Protein AF-A0A8I2FR76-F1 (afdb_monomer)

Mean predicted aligned error: 6.21 Å

Nearest PDB structures (foldseek):
  8tl0-assembly1_C  TM=8.398E-01  e=6.385E-08  Haliangium ochraceum
  8tl0-assembly1_B  TM=8.378E-01  e=5.474E-07  Haliangium ochraceum
  8tl0-assembly1_A  TM=8.553E-01  e=6.130E-07  Haliangium ochraceum
  8rot-assembly1_B  TM=6.723E-01  e=4.089E-04  Myxococcus xanthus
  5mz6-assembly1_1  TM=6.453E-01  e=9.315E-02  Caenorhabditis elegans

Foldseek 3Di:
DEQQAAAPDPQFHGDQSCLQVVLLLVLVLLQFPVDAFDYQPPNAPVSVLVVQVVCVVVVNFAQEYEYAGAKEADPVVRWIWGWHFDPVCLLPLDNTHTDTGILVNSLVSCLPRQHQEYEDNHAYRPDDPFANFVRSQVSNVVSRHFKYKYFGHGDDSQLSNQLSNQLSNCLLVQDWNVVSLVRSLVSCQVFQWRDQDVPPGTHGDNRSVRIDMDGDPDGDRSDPDHDDPVVSVVSVVVLVLQAFPQDDADPVGDDDCSSVLSSVVSVVVVDVDDDDDDDPPPCSSVSVSVSQSVCCSSVVDVGDADDDCPPPDDPLVVVQSRCVSVDPPDGSVVDDPVVSVVPVVD

Structure (mmCIF, N/CA/C/O backbone):
data_AF-A0A8I2FR76-F1
#
_entry.id   AF-A0A8I2FR76-F1
#
loop_
_atom_site.group_PDB
_atom_site.id
_atom_site.type_symbol
_atom_site.label_atom_id
_atom_site.label_alt_id
_atom_site.label_comp_id
_atom_site.label_asym_id
_atom_site.label_entity_id
_atom_site.label_seq_id
_atom_site.pdbx_PDB_ins_code
_atom_site.Cartn_x
_atom_site.Cartn_y
_atom_site.Cartn_z
_atom_site.occupancy
_atom_site.B_iso_or_equiv
_atom_site.auth_seq_id
_atom_site.auth_comp_id
_atom_site.auth_asym_id
_atom_site.auth_atom_id
_atom_site.pdbx_PDB_model_num
ATOM 1 N N . MET A 1 1 ? -1.181 8.375 1.769 1.00 97.25 1 MET A N 1
ATOM 2 C CA . MET A 1 1 ? 0.014 7.526 1.960 1.00 97.25 1 MET A CA 1
ATOM 3 C C . MET A 1 1 ? -0.413 6.105 2.288 1.00 97.25 1 MET A C 1
ATOM 5 O O . MET A 1 1 ? -1.261 5.928 3.154 1.00 97.25 1 MET A O 1
ATOM 9 N N . LEU A 1 2 ? 0.178 5.116 1.621 1.00 97.81 2 LEU A N 1
ATOM 10 C CA . LEU A 1 2 ? 0.055 3.695 1.937 1.00 97.81 2 LEU A CA 1
ATOM 11 C C . LEU A 1 2 ? 1.300 3.236 2.707 1.00 97.81 2 LEU A C 1
ATOM 13 O O . LEU A 1 2 ? 2.424 3.380 2.226 1.00 97.81 2 LEU A O 1
ATOM 17 N N . VAL A 1 3 ? 1.093 2.671 3.889 1.00 97.69 3 VAL A N 1
ATOM 18 C CA . VAL A 1 3 ? 2.112 2.082 4.756 1.00 97.69 3 VAL A CA 1
ATOM 19 C C . VAL A 1 3 ? 1.873 0.578 4.763 1.00 97.69 3 VAL A C 1
ATOM 21 O O . VAL A 1 3 ? 0.970 0.107 5.442 1.00 97.69 3 VAL A O 1
ATOM 24 N N . SER A 1 4 ? 2.661 -0.165 3.981 1.00 95.88 4 SER A N 1
ATOM 25 C CA . SER A 1 4 ? 2.472 -1.611 3.784 1.00 95.88 4 SER A CA 1
ATOM 26 C C . SER A 1 4 ? 3.708 -2.413 4.236 1.00 95.88 4 SER A C 1
ATOM 28 O O . SER A 1 4 ? 4.481 -2.899 3.406 1.00 95.88 4 SER A O 1
ATOM 30 N N . PRO A 1 5 ? 3.996 -2.487 5.553 1.00 95.81 5 PRO A N 1
ATOM 31 C CA . PRO A 1 5 ? 5.124 -3.251 6.076 1.00 95.81 5 PRO A CA 1
ATOM 32 C C . PRO A 1 5 ? 4.931 -4.749 5.863 1.00 95.81 5 PRO A C 1
ATOM 34 O O . PRO A 1 5 ? 3.852 -5.294 6.094 1.00 95.81 5 PRO A O 1
ATOM 37 N N . ARG A 1 6 ? 5.997 -5.440 5.449 1.00 95.19 6 ARG A N 1
ATOM 38 C CA . ARG A 1 6 ? 5.995 -6.897 5.254 1.00 95.19 6 ARG A CA 1
ATOM 39 C C . ARG A 1 6 ? 7.156 -7.547 6.003 1.00 95.19 6 ARG A C 1
ATOM 41 O O . ARG A 1 6 ? 8.056 -8.112 5.361 1.00 95.19 6 ARG A O 1
ATOM 48 N N . PRO A 1 7 ? 7.173 -7.437 7.348 1.00 94.69 7 PRO A N 1
ATOM 49 C CA . PRO A 1 7 ? 8.052 -8.266 8.145 1.00 94.69 7 PRO A CA 1
ATOM 50 C C . PRO A 1 7 ? 7.673 -9.735 7.950 1.00 94.69 7 PRO A C 1
ATOM 52 O O . PRO A 1 7 ? 6.521 -10.072 7.680 1.00 94.69 7 PRO A O 1
ATOM 55 N N . GLU A 1 8 ? 8.670 -10.596 8.062 1.00 93.19 8 GLU A N 1
ATOM 56 C CA . GLU A 1 8 ? 8.501 -12.037 7.997 1.00 93.19 8 GLU A CA 1
ATOM 57 C C . GLU A 1 8 ? 9.429 -12.673 9.032 1.00 93.19 8 GLU A C 1
ATOM 59 O O . GLU A 1 8 ? 10.629 -12.848 8.797 1.00 93.19 8 GLU A O 1
ATOM 64 N N . ASP A 1 9 ? 8.851 -12.961 10.194 1.00 91.25 9 ASP A N 1
ATOM 65 C CA . ASP A 1 9 ? 9.481 -13.585 11.355 1.00 91.25 9 ASP A CA 1
ATOM 66 C C . ASP A 1 9 ? 8.440 -14.413 12.136 1.00 91.25 9 ASP A C 1
ATOM 68 O O . ASP A 1 9 ? 7.299 -14.563 11.702 1.00 91.25 9 ASP A O 1
ATOM 72 N N . ASP A 1 10 ? 8.810 -14.951 13.299 1.00 85.31 10 ASP A N 1
ATOM 73 C CA . ASP A 1 10 ? 7.918 -15.798 14.107 1.00 85.31 10 ASP A CA 1
ATOM 74 C C . ASP A 1 10 ? 6.643 -15.082 14.592 1.00 85.31 10 ASP A C 1
ATOM 76 O O . ASP A 1 10 ? 5.695 -15.732 15.038 1.00 85.31 10 ASP A O 1
ATOM 80 N N . LYS A 1 11 ? 6.614 -13.745 14.541 1.00 79.81 11 LYS A N 1
ATOM 81 C CA . LYS A 1 11 ? 5.481 -12.921 14.975 1.00 79.81 11 LYS A CA 1
ATOM 82 C C . LYS A 1 11 ? 4.599 -12.507 13.807 1.00 79.81 11 LYS A C 1
ATOM 84 O O . LYS A 1 11 ? 3.421 -12.271 14.035 1.00 79.81 11 LYS A O 1
ATOM 89 N N . ALA A 1 12 ? 5.131 -12.413 12.591 1.00 85.25 12 ALA A N 1
ATOM 90 C CA . ALA A 1 12 ? 4.412 -11.917 11.422 1.00 85.25 12 ALA A CA 1
ATOM 91 C C . ALA A 1 12 ? 4.610 -12.832 10.206 1.00 85.25 12 ALA A C 1
ATOM 93 O O . ALA A 1 12 ? 5.711 -12.963 9.673 1.00 85.25 12 ALA A O 1
ATOM 94 N N . GLY A 1 13 ? 3.515 -13.438 9.738 1.00 86.56 13 GLY A N 1
ATOM 95 C CA . GLY A 1 13 ? 3.503 -14.230 8.508 1.00 86.56 13 GLY A CA 1
ATOM 96 C C . GLY A 1 13 ? 3.478 -13.359 7.251 1.00 86.56 13 GLY A C 1
ATOM 97 O O . GLY A 1 13 ? 3.042 -12.214 7.273 1.00 86.56 13 GLY A O 1
ATOM 98 N N . TYR A 1 14 ? 3.904 -13.894 6.112 1.00 90.38 14 TYR A N 1
ATOM 99 C CA . TYR A 1 14 ? 3.811 -13.146 4.859 1.00 90.38 14 TYR A CA 1
ATOM 100 C C . TYR A 1 14 ? 2.352 -12.982 4.396 1.00 90.38 14 TYR A C 1
ATOM 102 O O . TYR A 1 14 ? 1.601 -13.955 4.337 1.00 90.38 14 TYR A O 1
ATOM 110 N N . ILE A 1 15 ? 1.995 -11.759 4.001 1.00 89.12 15 ILE A N 1
ATOM 111 C CA . ILE A 1 15 ? 0.740 -11.406 3.326 1.00 89.12 15 ILE A CA 1
ATOM 112 C C . ILE A 1 15 ? 1.120 -10.739 2.001 1.00 89.12 15 ILE A C 1
ATOM 114 O O . ILE A 1 15 ? 2.044 -9.923 1.967 1.00 89.12 15 ILE A O 1
ATOM 118 N N . ASP A 1 16 ? 0.435 -11.081 0.907 1.00 92.38 16 ASP A N 1
ATOM 119 C CA . ASP A 1 16 ? 0.647 -10.406 -0.377 1.00 92.38 16 ASP A CA 1
ATOM 120 C C . ASP A 1 16 ? 0.307 -8.917 -0.247 1.00 92.38 16 ASP A C 1
ATOM 122 O O . ASP A 1 16 ? -0.835 -8.539 0.012 1.00 92.38 16 ASP A O 1
ATOM 126 N N . HIS A 1 17 ? 1.322 -8.073 -0.438 1.00 92.31 17 HIS A N 1
ATOM 127 C CA . HIS A 1 17 ? 1.250 -6.629 -0.232 1.00 92.31 17 HIS A CA 1
ATOM 128 C C . HIS A 1 17 ? 0.414 -5.871 -1.244 1.00 92.31 17 HIS A C 1
ATOM 130 O O . HIS A 1 17 ? 0.203 -4.670 -1.091 1.00 92.31 17 HIS A O 1
ATOM 136 N N . ARG A 1 18 ? -0.062 -6.551 -2.283 1.00 93.50 18 ARG A N 1
ATOM 137 C CA . ARG A 1 18 ? -0.866 -5.931 -3.330 1.00 93.50 18 ARG A CA 1
ATOM 138 C C . ARG A 1 18 ? -2.343 -6.233 -3.186 1.00 93.50 18 ARG A C 1
ATOM 140 O O . ARG A 1 18 ? -3.132 -5.515 -3.787 1.00 93.50 18 ARG A O 1
ATOM 147 N N . VAL A 1 19 ? -2.734 -7.250 -2.417 1.00 90.06 19 VAL A N 1
ATOM 148 C CA . VAL A 1 19 ? -4.125 -7.728 -2.419 1.00 90.06 19 VAL A CA 1
ATOM 149 C C . VAL A 1 19 ? -5.095 -6.613 -2.042 1.00 90.06 19 VAL A C 1
ATOM 151 O O . VAL A 1 19 ? -5.984 -6.307 -2.832 1.00 90.06 19 VAL A O 1
ATOM 154 N N . SER A 1 20 ? -4.876 -5.945 -0.913 1.00 85.69 20 SER A N 1
ATOM 155 C CA . SER A 1 20 ? -5.734 -4.839 -0.474 1.00 85.69 20 SER A CA 1
ATOM 156 C C . SER A 1 20 ? -5.305 -3.481 -1.027 1.00 85.69 20 SER A C 1
ATOM 158 O O . SER A 1 20 ? -6.126 -2.583 -1.205 1.00 85.69 20 SER A O 1
ATOM 160 N N . ALA A 1 21 ? -4.036 -3.336 -1.412 1.00 93.62 21 ALA A N 1
ATOM 161 C CA . ALA A 1 21 ? -3.552 -2.114 -2.038 1.00 93.62 21 ALA A CA 1
ATOM 162 C C . ALA A 1 21 ? -4.082 -1.923 -3.474 1.00 93.62 21 ALA A C 1
ATOM 164 O O . ALA A 1 21 ? -4.316 -0.791 -3.889 1.00 93.62 21 ALA A O 1
ATOM 165 N N . LEU A 1 22 ? -4.309 -2.994 -4.244 1.00 94.25 22 LEU A N 1
ATOM 166 C CA . LEU A 1 22 ? -4.796 -2.920 -5.629 1.00 94.25 22 LEU A CA 1
ATOM 167 C C . LEU A 1 22 ? -6.177 -2.254 -5.757 1.00 94.25 22 LEU A C 1
ATOM 169 O O . LEU A 1 22 ? -6.311 -1.382 -6.620 1.00 94.25 22 LEU A O 1
ATOM 173 N N . PRO A 1 23 ? -7.197 -2.598 -4.944 1.00 95.06 23 PRO A N 1
ATOM 174 C CA . PRO A 1 23 ? -8.467 -1.879 -4.960 1.00 95.06 23 PRO A CA 1
ATOM 175 C C . PRO A 1 23 ? -8.324 -0.387 -4.646 1.00 95.06 23 PRO A C 1
ATOM 177 O O . PRO A 1 23 ? -8.907 0.435 -5.350 1.00 95.06 23 PRO A O 1
ATOM 180 N N . LEU A 1 24 ? -7.496 -0.032 -3.656 1.00 95.75 24 LEU A N 1
ATOM 181 C CA . LEU A 1 24 ? -7.185 1.363 -3.332 1.00 95.75 24 LEU A CA 1
ATOM 182 C C . LEU A 1 24 ? -6.546 2.082 -4.523 1.00 95.75 24 LEU A C 1
ATOM 184 O O . LEU A 1 24 ? -7.007 3.150 -4.913 1.00 95.75 24 LEU A O 1
ATOM 188 N N . VAL A 1 25 ? -5.511 1.491 -5.124 1.00 95.56 25 VAL A N 1
ATOM 189 C CA . VAL A 1 25 ? -4.809 2.058 -6.287 1.00 95.56 25 VAL A CA 1
ATOM 190 C C . VAL A 1 25 ? -5.779 2.262 -7.448 1.00 95.56 25 VAL A C 1
ATOM 192 O O . VAL A 1 25 ? -5.803 3.330 -8.044 1.00 95.56 25 VAL A O 1
ATOM 195 N N . THR A 1 26 ? -6.629 1.270 -7.715 1.00 94.12 26 THR A N 1
ATOM 196 C CA . THR A 1 26 ? -7.634 1.328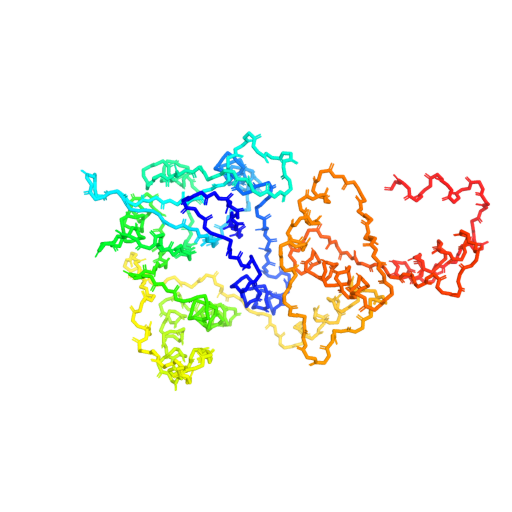 -8.787 1.00 94.12 26 THR A CA 1
ATOM 197 C C . THR A 1 26 ? -8.644 2.455 -8.560 1.00 94.12 26 THR A C 1
ATOM 199 O O . THR A 1 26 ? -9.010 3.157 -9.499 1.00 94.12 26 THR A O 1
ATOM 202 N N . ALA A 1 27 ? -9.080 2.670 -7.316 1.00 94.31 27 ALA A N 1
ATOM 203 C CA . ALA A 1 27 ? -9.966 3.780 -6.986 1.00 94.31 27 ALA A CA 1
ATOM 204 C C . ALA A 1 27 ? -9.272 5.140 -7.170 1.00 94.31 27 ALA A C 1
ATOM 206 O O . ALA A 1 27 ? -9.851 6.049 -7.760 1.00 94.31 27 ALA A O 1
ATOM 207 N N . LEU A 1 28 ? -8.016 5.278 -6.731 1.00 93.38 28 LEU A N 1
ATOM 208 C CA . LEU A 1 28 ? -7.251 6.517 -6.909 1.00 93.38 28 LEU A CA 1
ATOM 209 C C . LEU A 1 28 ? -6.950 6.826 -8.380 1.00 93.38 28 LEU A C 1
ATOM 211 O O . LEU A 1 28 ? -6.952 7.990 -8.761 1.00 93.38 28 LEU A O 1
ATOM 215 N N . GLU A 1 29 ? -6.748 5.814 -9.225 1.00 91.62 29 GLU A N 1
ATOM 216 C CA . GLU A 1 29 ? -6.546 6.013 -10.666 1.00 91.62 29 GLU A CA 1
ATOM 217 C C . GLU A 1 29 ? -7.732 6.714 -11.333 1.00 91.62 29 GLU A C 1
ATOM 219 O O . GLU A 1 29 ? -7.517 7.469 -12.281 1.00 91.62 29 GLU A O 1
ATOM 224 N N . SER A 1 30 ? -8.954 6.520 -10.818 1.00 90.38 30 SER A N 1
ATOM 225 C CA . SER A 1 30 ? -10.151 7.209 -11.317 1.00 90.38 30 SER A CA 1
ATOM 226 C C . SER A 1 30 ? -10.183 8.702 -10.978 1.00 90.38 30 SER A C 1
ATOM 228 O O . SER A 1 30 ? -10.870 9.460 -11.649 1.00 90.38 30 SER A O 1
ATOM 230 N N . LEU A 1 31 ? -9.409 9.139 -9.978 1.00 91.62 31 LEU A N 1
ATOM 231 C CA . LEU A 1 31 ? -9.301 10.543 -9.576 1.00 91.62 31 LEU A CA 1
ATOM 232 C C . LEU A 1 31 ? -8.278 11.326 -10.410 1.00 91.62 31 LEU A C 1
ATOM 234 O O . LEU A 1 31 ? -8.241 12.554 -10.326 1.00 91.62 31 LEU A O 1
ATOM 238 N N . GLY A 1 32 ? -7.448 10.638 -11.201 1.00 88.50 32 GLY A N 1
ATOM 239 C CA . GLY A 1 32 ? -6.437 11.274 -12.039 1.00 88.50 32 GLY A CA 1
ATOM 240 C C . GLY A 1 32 ? -5.493 12.163 -11.225 1.00 88.50 32 GLY A C 1
ATOM 241 O O . GLY A 1 32 ? -4.908 11.732 -10.234 1.00 88.50 32 GLY A O 1
ATOM 242 N N . GLU A 1 33 ? -5.356 13.421 -11.639 1.00 88.06 33 GLU A N 1
ATOM 243 C CA . GLU A 1 33 ? -4.479 14.410 -10.992 1.00 88.06 33 GLU A CA 1
ATOM 244 C C . GLU A 1 33 ? -5.030 14.953 -9.652 1.00 88.06 33 GLU A C 1
ATOM 246 O O . GLU A 1 33 ? -4.326 15.679 -8.951 1.00 88.06 33 GLU A O 1
ATOM 251 N N . LEU A 1 34 ? -6.261 14.597 -9.256 1.00 90.50 34 LEU A N 1
ATOM 252 C CA . LEU A 1 34 ? -6.864 15.038 -7.987 1.00 90.50 34 LEU A CA 1
ATOM 253 C C . LEU A 1 34 ? -6.380 14.243 -6.767 1.00 90.50 34 LEU A C 1
ATOM 255 O O . LEU A 1 34 ? -6.671 14.627 -5.632 1.00 90.50 34 LEU A O 1
ATOM 259 N N . ALA A 1 35 ? -5.657 13.141 -6.972 1.00 92.25 35 ALA A N 1
ATOM 260 C CA . ALA A 1 35 ? -5.118 12.333 -5.889 1.00 92.25 35 ALA A CA 1
ATOM 261 C C . ALA A 1 35 ? -3.674 11.902 -6.154 1.00 92.25 35 ALA A C 1
ATOM 263 O O . ALA A 1 35 ? -3.308 11.498 -7.254 1.00 92.25 35 ALA A O 1
ATOM 264 N N . GLU A 1 36 ? -2.864 11.918 -5.097 1.00 93.38 36 GLU A N 1
ATOM 265 C CA . GLU A 1 36 ? -1.492 11.420 -5.122 1.00 93.38 36 GLU A CA 1
ATOM 266 C C . GLU A 1 36 ? -1.341 10.237 -4.161 1.00 93.38 36 GLU A C 1
ATOM 268 O O . GLU A 1 36 ? -1.759 10.281 -2.996 1.00 93.38 36 GLU A O 1
ATOM 273 N N . LEU A 1 37 ? -0.713 9.166 -4.648 1.00 95.38 37 LEU A N 1
ATOM 274 C CA . LEU A 1 37 ? -0.367 8.000 -3.849 1.00 95.38 37 LEU A CA 1
ATOM 275 C C . LEU A 1 37 ? 1.135 7.966 -3.578 1.00 95.38 37 LEU A C 1
ATOM 277 O O . LEU A 1 37 ? 1.937 7.720 -4.472 1.00 95.38 37 LEU A O 1
ATOM 281 N N . THR A 1 38 ? 1.491 8.075 -2.302 1.00 96.44 38 THR A N 1
ATOM 282 C CA . THR A 1 38 ? 2.824 7.711 -1.813 1.00 96.44 38 THR A CA 1
ATOM 283 C C . THR A 1 38 ? 2.766 6.344 -1.153 1.00 96.44 38 THR A C 1
ATOM 285 O O . THR A 1 38 ? 2.052 6.178 -0.160 1.00 96.44 38 THR A O 1
ATOM 288 N N . VAL A 1 39 ? 3.543 5.384 -1.656 1.00 96.56 39 VAL A N 1
ATOM 289 C CA . VAL A 1 39 ? 3.819 4.118 -0.961 1.00 96.56 39 VAL A CA 1
ATOM 290 C C . VAL A 1 39 ? 5.088 4.279 -0.133 1.00 96.56 39 VAL A C 1
ATOM 292 O O . VAL A 1 39 ? 6.165 4.536 -0.676 1.00 96.56 39 VAL A O 1
ATOM 295 N N . LEU A 1 40 ? 4.973 4.135 1.187 1.00 96.62 40 LEU A N 1
ATOM 296 C CA . LEU A 1 40 ? 6.098 4.302 2.098 1.00 96.62 40 LEU A CA 1
ATOM 297 C C . LEU A 1 40 ? 7.144 3.200 1.873 1.00 96.62 40 LEU A C 1
ATOM 299 O O . LEU A 1 40 ? 6.865 2.015 2.044 1.00 96.62 40 LEU A O 1
ATOM 303 N N . SER A 1 41 ? 8.373 3.598 1.543 1.00 93.06 41 SER A N 1
ATOM 304 C CA . SER A 1 41 ? 9.495 2.679 1.357 1.00 93.06 41 SER A CA 1
ATOM 305 C C . SER A 1 41 ? 10.802 3.294 1.885 1.00 93.06 41 SER A C 1
ATOM 307 O O . SER A 1 41 ? 11.229 4.317 1.352 1.00 93.06 41 SER A O 1
ATOM 309 N N . PRO A 1 42 ? 11.490 2.665 2.859 1.00 94.31 42 PRO A N 1
ATOM 310 C CA . PRO A 1 42 ? 11.091 1.441 3.555 1.00 94.31 42 PRO A CA 1
ATOM 311 C C . PRO A 1 42 ? 9.945 1.702 4.558 1.00 94.31 42 PRO A C 1
ATOM 313 O O . PRO A 1 42 ? 9.890 2.787 5.137 1.00 94.31 42 PRO A O 1
ATOM 316 N N . PRO A 1 43 ? 9.058 0.725 4.819 1.00 96.06 43 PRO A N 1
ATOM 317 C CA . PRO A 1 43 ? 7.913 0.884 5.719 1.00 96.06 43 PRO A CA 1
ATOM 318 C C . PRO A 1 43 ? 8.322 0.722 7.197 1.00 96.06 43 PRO A C 1
ATOM 320 O O . PRO A 1 43 ? 7.901 -0.195 7.903 1.00 96.06 43 PRO A O 1
ATOM 323 N N . THR A 1 44 ? 9.189 1.624 7.657 1.00 97.44 44 THR A N 1
ATOM 324 C CA . THR A 1 44 ? 9.678 1.710 9.046 1.00 97.44 44 THR A CA 1
ATOM 325 C C . THR A 1 44 ? 9.038 2.899 9.759 1.00 97.44 44 THR A C 1
ATOM 327 O O . THR A 1 44 ? 8.685 3.881 9.102 1.00 97.44 44 THR A O 1
ATOM 330 N N . LEU A 1 45 ? 8.951 2.870 11.094 1.00 97.69 45 LEU A N 1
ATOM 331 C CA . LEU A 1 45 ? 8.412 4.000 11.866 1.00 97.69 45 LEU A CA 1
ATOM 332 C C . LEU A 1 45 ? 9.196 5.299 11.610 1.00 97.69 45 LEU A C 1
ATOM 334 O O . LEU A 1 45 ? 8.611 6.353 11.386 1.00 97.69 45 LEU A O 1
ATOM 338 N N . LYS A 1 46 ? 10.530 5.208 11.555 1.00 97.19 46 LYS A N 1
ATOM 339 C CA . LYS A 1 46 ? 11.405 6.357 11.280 1.00 97.19 46 LYS A CA 1
ATOM 340 C C . LYS A 1 46 ? 11.147 6.971 9.900 1.00 97.19 46 LYS A C 1
ATOM 342 O O . LYS A 1 46 ? 11.179 8.189 9.746 1.00 97.19 46 LYS A O 1
ATOM 347 N N . ALA A 1 47 ? 10.923 6.138 8.883 1.00 97.50 47 ALA A N 1
ATOM 348 C CA . ALA A 1 47 ? 10.592 6.619 7.544 1.00 97.50 47 ALA A CA 1
ATOM 349 C C . ALA A 1 47 ? 9.194 7.247 7.503 1.00 97.50 47 ALA A C 1
ATOM 351 O O . ALA A 1 47 ? 9.019 8.270 6.850 1.00 97.50 47 ALA A O 1
ATOM 352 N N . PHE A 1 48 ? 8.235 6.662 8.223 1.00 98.12 48 PHE A N 1
ATOM 353 C CA . PHE A 1 48 ? 6.879 7.187 8.355 1.00 98.12 48 PHE A CA 1
ATOM 354 C C . PHE A 1 48 ? 6.873 8.593 8.971 1.00 98.12 48 PHE A C 1
ATOM 356 O O . PHE A 1 48 ? 6.347 9.519 8.362 1.00 98.12 48 PHE A O 1
ATOM 363 N N . GLU A 1 49 ? 7.539 8.782 10.112 1.00 97.75 49 GLU A N 1
ATOM 364 C CA . GLU A 1 49 ? 7.680 10.093 10.761 1.00 97.75 49 GLU A CA 1
ATOM 365 C C . GLU A 1 49 ? 8.374 11.113 9.847 1.00 97.75 49 GLU A C 1
ATOM 367 O O . GLU A 1 49 ? 7.884 12.226 9.650 1.00 97.75 49 GLU A O 1
ATOM 372 N N . LYS A 1 50 ? 9.494 10.724 9.222 1.00 97.75 50 LYS A N 1
ATOM 373 C CA . LYS A 1 50 ? 10.219 11.593 8.284 1.00 97.75 50 LYS A CA 1
ATOM 374 C C . LYS A 1 50 ? 9.338 12.031 7.113 1.00 97.75 50 LYS A C 1
ATOM 376 O O . LYS A 1 50 ? 9.422 13.179 6.682 1.00 97.75 50 LYS A O 1
ATOM 381 N N . GLU A 1 51 ? 8.532 11.122 6.582 1.00 97.75 51 GLU A N 1
ATOM 382 C CA . GLU A 1 51 ? 7.661 11.393 5.445 1.00 97.75 51 GLU A CA 1
ATOM 383 C C . GLU A 1 51 ? 6.504 12.325 5.814 1.00 97.75 51 GLU A C 1
ATOM 385 O O . GLU A 1 51 ? 6.218 13.259 5.065 1.00 97.75 51 GLU A O 1
ATOM 390 N N . LEU A 1 52 ? 5.886 12.137 6.983 1.00 97.62 52 LEU A N 1
ATOM 391 C CA . LEU A 1 52 ? 4.857 13.050 7.481 1.00 97.62 52 LEU A CA 1
ATOM 392 C C . LEU A 1 52 ? 5.414 14.463 7.713 1.00 97.62 52 LEU A C 1
ATOM 394 O O . LEU A 1 52 ? 4.809 15.438 7.264 1.00 97.62 52 LEU A O 1
ATOM 398 N N . ASN A 1 53 ? 6.597 14.575 8.328 1.00 97.44 53 ASN A N 1
ATOM 399 C CA . ASN A 1 53 ? 7.287 15.856 8.509 1.00 97.44 53 ASN A CA 1
ATOM 400 C C . ASN A 1 53 ? 7.586 16.529 7.163 1.00 97.44 53 ASN A C 1
ATOM 402 O O . ASN A 1 53 ? 7.214 17.682 6.957 1.00 97.44 53 ASN A O 1
ATOM 406 N N . ARG A 1 54 ? 8.157 15.788 6.201 1.00 97.31 54 ARG A N 1
ATOM 407 C CA . ARG A 1 54 ? 8.425 16.290 4.842 1.00 97.31 54 ARG A CA 1
ATOM 408 C C . ARG A 1 54 ? 7.156 16.818 4.170 1.00 97.31 54 ARG A C 1
ATOM 410 O O . ARG A 1 54 ? 7.196 17.860 3.520 1.00 97.31 54 ARG A O 1
ATOM 417 N N . ALA A 1 55 ? 6.057 16.072 4.255 1.00 96.88 55 ALA A N 1
ATOM 418 C CA . ALA A 1 55 ? 4.783 16.434 3.641 1.00 96.88 55 ALA A CA 1
ATOM 419 C C . ALA A 1 55 ? 4.201 17.715 4.261 1.00 96.88 55 ALA A C 1
ATOM 421 O O . ALA A 1 55 ? 3.756 18.605 3.537 1.00 96.88 55 ALA A O 1
ATOM 422 N N . GLN A 1 56 ? 4.277 17.846 5.587 1.00 95.31 56 GLN A N 1
ATOM 423 C CA . GLN A 1 56 ? 3.847 19.044 6.302 1.00 95.31 56 GLN A CA 1
ATOM 424 C C . GLN A 1 56 ? 4.716 20.267 5.980 1.00 95.31 56 GLN A C 1
ATOM 426 O O . GLN A 1 56 ? 4.174 21.329 5.685 1.00 95.31 56 GLN A O 1
ATOM 431 N N . GLU A 1 57 ? 6.042 20.122 5.973 1.00 96.31 57 GLU A N 1
ATOM 432 C CA . GLU A 1 57 ? 6.983 21.195 5.612 1.00 96.31 57 GLU A CA 1
ATOM 433 C C . GLU A 1 57 ? 6.772 21.698 4.178 1.00 96.31 57 GLU A C 1
ATOM 435 O O . GLU A 1 57 ? 6.908 22.890 3.910 1.00 96.31 57 GLU A O 1
ATOM 440 N N . LYS A 1 58 ? 6.397 20.804 3.255 1.00 96.56 58 LYS A N 1
ATOM 441 C CA . LYS A 1 58 ? 6.062 21.156 1.866 1.00 96.56 58 LYS A CA 1
ATOM 442 C C . LYS A 1 58 ? 4.664 21.757 1.690 1.00 96.56 58 LYS A C 1
ATOM 444 O O . LYS A 1 58 ? 4.331 22.156 0.578 1.00 96.56 58 LYS A O 1
ATOM 449 N N . GLY A 1 59 ? 3.844 21.813 2.740 1.00 95.81 59 GLY A N 1
ATOM 450 C CA . GLY A 1 59 ? 2.458 22.280 2.650 1.00 95.81 59 GLY A CA 1
ATOM 451 C C . GLY A 1 59 ? 1.519 21.309 1.925 1.00 95.81 59 GLY A C 1
ATOM 452 O O . GLY A 1 59 ? 0.450 21.714 1.481 1.00 95.81 59 GLY A O 1
ATOM 453 N N . THR A 1 60 ? 1.897 20.033 1.814 1.00 95.31 60 THR A N 1
ATOM 454 C CA . THR A 1 60 ? 1.114 18.970 1.163 1.00 95.31 60 THR A CA 1
ATOM 455 C C . THR A 1 60 ? 0.838 17.830 2.155 1.00 95.31 60 THR A C 1
ATOM 457 O O . THR A 1 60 ? 1.348 16.722 1.963 1.00 95.31 60 THR A O 1
ATOM 460 N N . PRO A 1 61 ? 0.114 18.079 3.265 1.00 95.62 61 PRO A N 1
ATOM 461 C CA . PRO A 1 61 ? -0.152 17.060 4.276 1.00 95.62 61 PRO A CA 1
ATOM 462 C C . PRO A 1 61 ? -1.013 15.920 3.716 1.00 95.62 61 PRO A C 1
ATOM 464 O O . PRO A 1 61 ? -1.789 16.092 2.776 1.00 95.62 61 PRO A O 1
ATOM 467 N N . TYR A 1 62 ? -0.898 14.738 4.319 1.00 96.69 62 TYR A N 1
ATOM 468 C CA . TYR A 1 62 ? -1.687 13.586 3.897 1.00 96.69 62 TYR A CA 1
ATOM 469 C C . TYR A 1 62 ? -3.121 13.644 4.426 1.00 96.69 62 TYR A C 1
ATOM 471 O O . TYR A 1 62 ? -3.348 13.718 5.630 1.00 96.69 62 TYR A O 1
ATOM 479 N N . HIS A 1 63 ? -4.083 13.486 3.516 1.00 95.75 63 HIS A N 1
ATOM 480 C CA . HIS A 1 63 ? -5.506 13.351 3.849 1.00 95.75 63 HIS A CA 1
ATOM 481 C C . HIS A 1 63 ? -5.874 11.944 4.344 1.00 95.75 63 HIS A C 1
ATOM 483 O O . HIS A 1 63 ? -6.804 11.771 5.129 1.00 95.75 63 HIS A O 1
ATOM 489 N N . VAL A 1 64 ? -5.138 10.934 3.870 1.00 97.38 64 VAL A N 1
ATOM 490 C CA . VAL A 1 64 ? -5.354 9.529 4.216 1.00 97.38 64 VAL A CA 1
ATOM 491 C C . VAL A 1 64 ? -4.022 8.862 4.517 1.00 97.38 64 VAL A C 1
ATOM 493 O O . VAL A 1 64 ? -3.094 8.914 3.698 1.00 97.38 64 VAL A O 1
ATOM 496 N N . VAL A 1 65 ? -3.943 8.184 5.658 1.00 97.94 65 VAL A N 1
ATOM 497 C CA . VAL A 1 65 ? -2.914 7.175 5.923 1.00 97.94 65 VAL A CA 1
ATOM 498 C C . VAL A 1 65 ? -3.582 5.812 5.978 1.00 97.94 65 VAL A C 1
ATOM 500 O O . VAL A 1 65 ? -4.400 5.555 6.851 1.00 97.94 65 VAL A O 1
ATOM 503 N N . HIS A 1 66 ? -3.229 4.943 5.036 1.00 97.81 66 HIS A N 1
ATOM 504 C CA . HIS A 1 66 ? -3.666 3.555 5.012 1.00 97.81 66 HIS A CA 1
ATOM 505 C C . HIS A 1 66 ? -2.526 2.682 5.525 1.00 97.81 66 HIS A C 1
ATOM 507 O O . HIS A 1 66 ? -1.492 2.584 4.868 1.00 97.81 66 HIS A O 1
ATOM 513 N N . PHE A 1 67 ? -2.702 2.066 6.687 1.00 96.69 67 PHE A N 1
ATOM 514 C CA . PHE A 1 67 ? -1.805 1.045 7.206 1.00 96.69 67 PHE A CA 1
ATOM 515 C C . PHE A 1 67 ? -2.342 -0.336 6.837 1.00 96.69 67 PHE A C 1
ATOM 517 O O . PHE A 1 67 ? -3.436 -0.689 7.255 1.00 96.69 67 PHE A O 1
ATOM 524 N N . ASP A 1 68 ? -1.564 -1.095 6.077 1.00 94.50 68 ASP A N 1
ATOM 525 C CA . ASP A 1 68 ? -1.878 -2.450 5.625 1.00 94.50 68 ASP A CA 1
ATOM 526 C C . ASP A 1 68 ? -0.777 -3.384 6.135 1.00 94.50 68 ASP A C 1
ATOM 528 O O . ASP A 1 68 ? 0.357 -3.336 5.656 1.00 94.50 68 ASP A O 1
ATOM 532 N N . GLY A 1 69 ? -1.063 -4.213 7.136 1.00 92.19 69 GLY A N 1
ATOM 533 C CA . GLY A 1 69 ? -0.048 -5.072 7.741 1.00 92.19 69 GLY A CA 1
ATOM 534 C C . GLY A 1 69 ? -0.540 -5.911 8.915 1.00 92.19 69 GLY A C 1
ATOM 535 O O . GLY A 1 69 ? -1.691 -6.335 8.976 1.00 92.19 69 GLY A O 1
ATOM 536 N N . HIS A 1 70 ? 0.362 -6.178 9.861 1.00 90.12 70 HIS A N 1
ATOM 537 C CA . HIS A 1 70 ? 0.060 -6.991 11.044 1.00 90.12 70 HIS A CA 1
ATOM 538 C C . HIS A 1 70 ? -0.184 -6.137 12.279 1.00 90.12 70 HIS A C 1
ATOM 540 O O . HIS A 1 70 ? 0.481 -5.118 12.488 1.00 90.12 70 HIS A O 1
ATOM 546 N N . GLY A 1 71 ? -1.107 -6.604 13.114 1.00 86.88 71 GLY A N 1
ATOM 547 C CA . GLY A 1 71 ? -1.377 -6.089 14.447 1.00 86.88 71 GLY A CA 1
ATOM 548 C C . GLY A 1 71 ? -1.008 -7.102 15.533 1.00 86.88 71 GLY A C 1
ATOM 549 O O . GLY A 1 71 ? -1.080 -8.322 15.352 1.00 86.88 71 GLY A O 1
ATOM 550 N N . VAL A 1 72 ? -0.635 -6.585 16.697 1.00 83.44 72 VAL A N 1
ATOM 551 C CA . VAL A 1 72 ? -0.385 -7.359 17.918 1.00 83.44 72 VAL A CA 1
ATOM 552 C C . VAL A 1 72 ? -1.152 -6.746 19.079 1.00 83.44 72 VAL A C 1
ATOM 554 O O . VAL A 1 72 ? -1.331 -5.531 19.133 1.00 83.44 72 VAL A O 1
ATOM 557 N N . PHE A 1 73 ? -1.578 -7.576 20.028 1.00 77.62 73 PHE A N 1
ATOM 558 C CA . PHE A 1 73 ? -2.220 -7.117 21.256 1.00 77.62 73 PHE A CA 1
ATOM 559 C C . PHE A 1 73 ? -1.478 -7.633 22.481 1.00 77.62 73 PHE A C 1
ATOM 561 O O . PHE A 1 73 ? -1.216 -8.833 22.604 1.00 77.62 73 PHE A O 1
ATOM 568 N N . ARG A 1 74 ? -1.173 -6.730 23.409 1.00 73.88 74 ARG A N 1
ATOM 569 C CA . ARG A 1 74 ? -0.641 -7.064 24.727 1.00 73.88 74 ARG A CA 1
ATOM 570 C C . ARG A 1 74 ? -1.751 -7.026 25.765 1.00 73.88 74 ARG A C 1
ATOM 572 O O . ARG A 1 74 ? -2.062 -5.961 26.290 1.00 73.88 74 ARG A O 1
ATOM 579 N N . LYS A 1 75 ? -2.300 -8.205 26.085 1.00 69.00 75 LYS A N 1
ATOM 580 C CA . LYS A 1 75 ? -3.353 -8.373 27.105 1.00 69.00 75 LYS A CA 1
ATOM 581 C C . LYS A 1 75 ? -2.946 -7.824 28.474 1.00 69.00 75 LYS A C 1
ATOM 583 O O . LYS A 1 75 ? -3.768 -7.267 29.182 1.00 69.00 75 LYS A O 1
ATOM 588 N N . ASP A 1 76 ? -1.672 -7.953 28.836 1.00 71.06 76 ASP A N 1
ATOM 589 C CA . ASP A 1 76 ? -1.151 -7.523 30.135 1.00 71.06 76 ASP A CA 1
ATOM 590 C C . ASP A 1 76 ? -1.123 -5.998 30.319 1.00 71.06 76 ASP A C 1
ATOM 592 O O . ASP A 1 76 ? -1.131 -5.522 31.451 1.00 71.06 76 ASP A O 1
ATOM 596 N N . LEU A 1 77 ? -1.112 -5.236 29.221 1.00 67.62 77 LEU A N 1
ATOM 597 C CA . LEU A 1 77 ? -1.139 -3.771 29.240 1.00 67.62 77 LEU A CA 1
ATOM 598 C C . LEU A 1 77 ? -2.401 -3.171 28.603 1.00 67.62 77 LEU A C 1
ATOM 600 O O . LEU A 1 77 ? -2.558 -1.955 28.629 1.00 67.62 77 LEU A O 1
ATOM 604 N N . GLY A 1 78 ? -3.266 -3.986 27.992 1.00 68.06 78 GLY A N 1
ATOM 605 C CA . GLY A 1 78 ? -4.390 -3.506 27.182 1.00 68.06 78 GLY A CA 1
ATOM 606 C C . GLY A 1 78 ? -3.956 -2.700 25.950 1.00 68.06 78 GLY A C 1
ATOM 607 O O . GLY A 1 78 ? -4.690 -1.827 25.495 1.00 68.06 78 GLY A O 1
ATOM 608 N N . LEU A 1 79 ? -2.744 -2.940 25.431 1.00 71.38 79 LEU A N 1
ATOM 609 C CA . LEU A 1 79 ? -2.145 -2.128 24.367 1.00 71.38 79 LEU A CA 1
ATOM 610 C C . LEU A 1 79 ? -2.094 -2.875 23.036 1.00 71.38 79 LEU A C 1
ATOM 612 O O . LEU A 1 79 ? -1.412 -3.896 22.895 1.00 71.38 79 LEU A O 1
ATOM 616 N N . GLY A 1 80 ? -2.748 -2.306 22.030 1.00 82.69 80 GLY A N 1
ATOM 617 C CA . GLY A 1 80 ? -2.563 -2.659 20.631 1.00 82.69 80 GLY A CA 1
ATOM 618 C C . GLY A 1 80 ? -1.294 -2.050 20.046 1.00 82.69 80 GLY A C 1
ATOM 619 O O . GLY A 1 80 ? -0.856 -0.954 20.417 1.00 82.69 80 GLY A O 1
ATOM 620 N N . GLY A 1 81 ? -0.698 -2.779 19.112 1.00 88.75 81 GLY A N 1
ATOM 621 C CA . GLY A 1 81 ? 0.458 -2.341 18.350 1.00 88.75 81 GLY A CA 1
ATOM 622 C C . GLY A 1 81 ? 0.399 -2.797 16.900 1.00 88.75 81 GLY A C 1
ATOM 623 O O . GLY A 1 81 ? -0.288 -3.757 16.555 1.00 88.75 81 GLY A O 1
ATOM 624 N N . LEU A 1 82 ? 1.140 -2.089 16.058 1.00 92.69 82 LEU A N 1
ATOM 625 C CA . LEU A 1 82 ? 1.276 -2.337 14.630 1.00 92.69 82 LEU A CA 1
ATOM 626 C C . LEU A 1 82 ? 2.699 -2.800 14.321 1.00 92.69 82 LEU A C 1
ATOM 628 O O . LEU A 1 82 ? 3.667 -2.277 14.876 1.00 92.69 82 LEU A O 1
ATOM 632 N N . CYS A 1 83 ? 2.844 -3.769 13.426 1.00 94.44 83 CYS A N 1
ATOM 633 C CA . CYS A 1 83 ? 4.149 -4.277 13.020 1.00 94.44 83 CYS A CA 1
ATOM 634 C C . CYS A 1 83 ? 4.700 -3.474 11.838 1.00 94.44 83 CYS A C 1
ATOM 636 O O . CYS A 1 83 ? 4.240 -3.627 10.710 1.00 94.44 83 CYS A O 1
ATOM 638 N N . PHE A 1 84 ? 5.730 -2.673 12.087 1.00 96.69 84 PHE A N 1
ATOM 639 C CA . PHE A 1 84 ? 6.578 -2.073 11.059 1.00 96.69 84 PHE A CA 1
ATOM 640 C C . PHE A 1 84 ? 7.762 -2.994 10.736 1.00 96.69 84 PHE A C 1
ATOM 642 O O . PHE A 1 84 ? 7.988 -4.001 11.408 1.00 96.69 84 PHE A O 1
ATOM 649 N N . GLU A 1 85 ? 8.542 -2.656 9.711 1.00 96.81 85 GLU A N 1
ATOM 650 C CA . GLU A 1 85 ? 9.830 -3.315 9.476 1.00 96.81 85 GLU A CA 1
ATOM 651 C C . GLU A 1 85 ? 10.934 -2.722 10.365 1.00 96.81 85 GLU A C 1
ATOM 653 O O . GLU A 1 85 ? 10.987 -1.508 10.592 1.00 96.81 85 GLU A O 1
ATOM 658 N N . ASP A 1 86 ? 11.843 -3.574 10.842 1.00 96.69 86 ASP A N 1
ATOM 659 C CA . ASP A 1 86 ? 13.026 -3.148 11.591 1.00 96.69 86 ASP A CA 1
ATOM 660 C C . ASP A 1 86 ? 14.008 -2.386 10.682 1.00 96.69 86 ASP A C 1
ATOM 662 O O . ASP A 1 86 ? 14.405 -2.850 9.609 1.00 96.69 86 ASP A O 1
ATOM 666 N N . THR A 1 87 ? 14.440 -1.207 11.133 1.00 95.94 87 THR A N 1
ATOM 667 C CA . THR A 1 87 ? 15.387 -0.342 10.407 1.00 95.94 87 THR A CA 1
ATOM 668 C C . THR A 1 87 ? 16.743 -0.997 10.120 1.00 95.94 87 THR A C 1
ATOM 670 O O . THR A 1 87 ? 17.397 -0.656 9.130 1.00 95.94 87 THR A O 1
ATOM 673 N N . GLN A 1 88 ? 17.165 -1.961 10.939 1.00 95.88 88 GLN A N 1
ATOM 674 C CA . GLN A 1 88 ? 18.420 -2.694 10.753 1.00 95.88 88 GLN A CA 1
ATOM 675 C C . GLN A 1 88 ? 18.363 -3.668 9.571 1.00 95.88 88 GLN A C 1
ATOM 677 O O . GLN A 1 88 ? 19.399 -4.070 9.052 1.00 95.88 88 GLN A O 1
ATOM 682 N N . ASP A 1 89 ? 17.165 -4.027 9.113 1.00 95.62 89 ASP A N 1
ATOM 683 C CA . ASP A 1 89 ? 16.961 -5.019 8.061 1.00 95.62 89 ASP A CA 1
ATOM 684 C C . ASP A 1 89 ? 16.725 -4.377 6.679 1.00 95.62 89 ASP A C 1
ATOM 686 O O . ASP A 1 89 ? 16.314 -5.054 5.736 1.00 95.62 89 ASP A O 1
ATOM 690 N N . HIS A 1 90 ? 17.008 -3.077 6.525 1.00 88.31 90 HIS A N 1
ATOM 691 C CA . HIS A 1 90 ? 16.738 -2.329 5.291 1.00 88.31 90 HIS A CA 1
ATOM 692 C C . HIS A 1 90 ? 17.492 -2.852 4.055 1.00 88.31 90 HIS A C 1
ATOM 694 O O . HIS A 1 90 ? 16.983 -2.696 2.942 1.00 88.31 90 HIS A O 1
ATOM 700 N N . GLU A 1 91 ? 18.654 -3.491 4.234 1.00 92.31 91 GLU A N 1
ATOM 701 C CA . GLU A 1 91 ? 19.421 -4.131 3.154 1.00 92.31 91 GLU A CA 1
ATOM 702 C C . GLU A 1 91 ? 18.861 -5.509 2.774 1.00 92.31 91 GLU A C 1
ATOM 704 O O . GLU A 1 91 ? 18.971 -5.932 1.623 1.00 92.31 91 GLU A O 1
ATOM 709 N N . LYS A 1 92 ? 18.190 -6.206 3.701 1.00 96.31 92 LYS A N 1
ATOM 710 C CA . LYS A 1 92 ? 17.615 -7.529 3.427 1.00 96.31 92 LYS A CA 1
ATOM 711 C C . LYS A 1 92 ? 16.471 -7.403 2.428 1.00 96.31 92 LYS A C 1
ATOM 713 O O . LYS A 1 92 ? 15.631 -6.510 2.537 1.00 96.31 92 LYS A O 1
ATOM 718 N N . LEU A 1 93 ? 16.384 -8.325 1.475 1.00 95.81 93 LEU A N 1
ATOM 719 C CA . LEU A 1 93 ? 15.273 -8.356 0.516 1.00 95.81 93 LEU A CA 1
ATOM 720 C C . LEU A 1 93 ? 14.092 -9.207 1.006 1.00 95.81 93 LEU A C 1
ATOM 722 O O . LEU A 1 93 ? 12.963 -9.026 0.559 1.00 95.81 93 LEU A O 1
ATOM 726 N N . GLU A 1 94 ? 14.340 -10.112 1.948 1.00 95.56 94 GLU A N 1
ATOM 727 C CA . GLU A 1 94 ? 13.397 -11.109 2.466 1.00 95.56 94 GLU A CA 1
ATOM 728 C C . GLU A 1 94 ? 13.599 -11.257 3.981 1.00 95.56 94 GLU A C 1
ATOM 730 O O . GLU A 1 94 ? 14.645 -10.851 4.494 1.00 95.56 94 GLU A O 1
ATOM 735 N N . LYS A 1 95 ? 12.622 -11.841 4.693 1.00 94.81 95 LYS A N 1
ATOM 736 C CA . LYS A 1 95 ? 12.734 -12.169 6.130 1.00 94.81 95 LYS A CA 1
ATOM 737 C C . LYS A 1 95 ? 13.208 -10.997 7.005 1.00 94.81 95 LYS A C 1
ATOM 739 O O . LYS A 1 95 ? 14.119 -11.133 7.825 1.00 94.81 95 LYS A O 1
ATOM 744 N N . ARG A 1 96 ? 12.631 -9.813 6.772 1.00 95.88 96 ARG A N 1
ATOM 745 C CA . ARG A 1 96 ? 12.866 -8.632 7.614 1.00 95.88 96 ARG A CA 1
ATOM 746 C C . ARG A 1 96 ? 12.145 -8.814 8.945 1.00 95.88 96 ARG A C 1
ATOM 748 O O . ARG A 1 96 ? 11.003 -9.263 8.953 1.00 95.88 96 ARG A O 1
ATOM 755 N N . ARG A 1 97 ? 12.785 -8.440 10.047 1.00 96.31 97 ARG A N 1
ATOM 756 C CA . ARG A 1 97 ? 12.192 -8.499 11.388 1.00 96.31 97 ARG A CA 1
ATOM 757 C C . ARG A 1 97 ? 11.062 -7.487 11.555 1.00 96.31 97 ARG A C 1
ATOM 759 O O . ARG A 1 97 ? 11.099 -6.393 10.985 1.00 96.31 97 ARG A O 1
ATOM 766 N N . SER A 1 98 ? 10.086 -7.859 12.373 1.00 95.00 98 SER A N 1
ATOM 767 C CA . SER A 1 98 ? 9.028 -6.980 12.854 1.00 95.00 98 SER A CA 1
ATOM 768 C C . SER A 1 98 ? 9.545 -6.039 13.944 1.00 95.00 98 SER A C 1
ATOM 770 O O . SER A 1 98 ? 10.247 -6.440 14.874 1.00 95.00 98 SER A O 1
ATOM 772 N N . PHE A 1 99 ? 9.145 -4.775 13.847 1.00 95.25 99 PHE A N 1
ATOM 773 C CA . PHE A 1 99 ? 9.273 -3.773 14.895 1.00 95.25 99 PHE A CA 1
ATOM 774 C C . PHE A 1 99 ? 7.866 -3.375 15.345 1.00 95.25 99 PHE A C 1
ATOM 776 O O . PHE A 1 99 ? 7.093 -2.817 14.566 1.00 95.25 99 PHE A O 1
ATOM 783 N N . ILE A 1 100 ? 7.503 -3.722 16.581 1.00 93.44 100 ILE A N 1
ATOM 784 C CA . ILE A 1 100 ? 6.167 -3.452 17.122 1.00 93.44 100 ILE A CA 1
ATOM 785 C C . ILE A 1 100 ? 6.115 -2.008 17.610 1.00 93.44 100 ILE A C 1
ATOM 787 O O . ILE A 1 100 ? 6.870 -1.638 18.505 1.00 93.44 100 ILE A O 1
ATOM 791 N N . VAL A 1 101 ? 5.176 -1.240 17.068 1.00 93.62 101 VAL A N 1
ATOM 792 C CA . VAL A 1 101 ? 4.888 0.137 17.472 1.00 93.62 101 VAL A CA 1
ATOM 793 C C . VAL A 1 101 ? 3.547 0.159 18.186 1.00 93.62 101 VAL A C 1
ATOM 795 O O . VAL A 1 101 ? 2.522 -0.158 17.585 1.00 93.62 101 VAL A O 1
ATOM 798 N N . TYR A 1 102 ? 3.542 0.528 19.463 1.00 92.19 102 TYR A N 1
ATOM 799 C CA . TYR A 1 102 ? 2.307 0.616 20.246 1.00 92.19 102 TYR A CA 1
ATOM 800 C C . TYR A 1 102 ? 1.562 1.928 19.995 1.00 92.19 102 TYR A C 1
ATOM 802 O O . TYR A 1 102 ? 2.149 2.920 19.554 1.00 92.19 102 TYR A O 1
ATOM 810 N N . ALA A 1 103 ? 0.271 1.934 20.331 1.00 89.44 103 ALA A N 1
ATOM 811 C CA . ALA A 1 103 ? -0.636 3.062 20.136 1.00 89.44 103 ALA A CA 1
ATOM 812 C C . ALA A 1 103 ? -0.052 4.420 20.580 1.00 89.44 103 ALA A C 1
ATOM 814 O O . ALA A 1 103 ? -0.111 5.385 19.825 1.00 89.44 103 ALA A O 1
ATOM 815 N N . ASP A 1 104 ? 0.571 4.503 21.762 1.00 89.75 104 ASP A N 1
ATOM 816 C CA . ASP A 1 104 ? 1.150 5.755 22.274 1.00 89.75 104 ASP A CA 1
ATOM 817 C C . ASP A 1 104 ? 2.352 6.265 21.476 1.00 89.75 104 ASP A C 1
ATOM 819 O O . ASP A 1 104 ? 2.537 7.473 21.332 1.00 89.75 104 ASP A O 1
ATOM 823 N N . GLU A 1 105 ? 3.195 5.363 20.980 1.00 93.38 105 GLU A N 1
ATOM 824 C CA . GLU A 1 105 ? 4.350 5.731 20.161 1.00 93.38 105 GLU A CA 1
ATOM 825 C C . GLU A 1 105 ? 3.891 6.222 18.788 1.00 93.38 105 GLU A C 1
ATOM 827 O O . GLU A 1 105 ? 4.309 7.290 18.339 1.00 93.38 105 GLU A O 1
ATOM 832 N N . LEU A 1 106 ? 2.946 5.507 18.176 1.00 94.19 106 LEU A N 1
ATOM 833 C CA . LEU A 1 106 ? 2.329 5.912 16.918 1.00 94.19 106 LEU A CA 1
ATOM 834 C C . LEU A 1 106 ? 1.626 7.274 17.049 1.00 94.19 106 LEU A C 1
ATOM 836 O O . LEU A 1 106 ? 1.772 8.147 16.194 1.00 94.19 106 LEU A O 1
ATOM 840 N N . ALA A 1 107 ? 0.907 7.486 18.149 1.00 92.50 107 ALA A N 1
ATOM 841 C CA . ALA A 1 107 ? 0.184 8.721 18.412 1.00 92.50 107 ALA A CA 1
ATOM 842 C C . ALA A 1 107 ? 1.113 9.928 18.615 1.00 92.50 107 ALA A C 1
ATOM 844 O O . ALA A 1 107 ? 0.764 11.037 18.209 1.00 92.50 107 ALA A O 1
ATOM 845 N N . LYS A 1 108 ? 2.313 9.735 19.187 1.00 94.19 108 LYS A N 1
ATOM 846 C CA . LYS A 1 108 ? 3.340 10.793 19.263 1.00 94.19 108 LYS A CA 1
ATOM 847 C C . LYS A 1 108 ? 3.782 11.249 17.878 1.00 94.19 108 LYS A C 1
ATOM 849 O O . LYS A 1 108 ? 3.917 12.450 17.673 1.00 94.19 108 LYS A O 1
ATOM 854 N N . VAL A 1 109 ? 3.962 10.306 16.953 1.00 95.31 109 VAL A N 1
ATOM 855 C CA . VAL A 1 109 ? 4.327 10.612 15.566 1.00 95.31 109 VAL A CA 1
ATOM 856 C C . VAL A 1 109 ? 3.192 11.358 14.862 1.00 95.31 109 VAL A C 1
ATOM 858 O O . VAL A 1 109 ? 3.451 12.306 14.141 1.00 95.31 109 VAL A O 1
ATOM 861 N N . ILE A 1 110 ? 1.930 10.989 15.094 1.00 94.62 110 ILE A N 1
ATOM 862 C CA . ILE A 1 110 ? 0.785 11.519 14.329 1.00 94.62 110 ILE A CA 1
ATOM 863 C C . ILE A 1 110 ? 0.265 12.878 14.818 1.00 94.62 110 ILE A C 1
ATOM 865 O O . ILE A 1 110 ? -0.233 13.658 14.003 1.00 94.62 110 ILE A O 1
ATOM 869 N N . ARG A 1 111 ? 0.376 13.179 16.119 1.00 92.19 111 ARG A N 1
ATOM 870 C CA . ARG A 1 111 ? -0.309 14.297 16.809 1.00 92.19 111 ARG A CA 1
ATOM 871 C C . ARG A 1 111 ? -0.250 15.657 16.098 1.00 92.19 111 ARG A C 1
ATOM 873 O O . ARG A 1 111 ? -1.180 16.447 16.219 1.00 92.19 111 ARG A O 1
ATOM 880 N N . ASN A 1 112 ? 0.822 15.948 15.364 1.00 88.81 112 ASN A N 1
ATOM 881 C CA . ASN A 1 112 ? 1.036 17.261 14.747 1.00 88.81 112 ASN A CA 1
ATOM 882 C C . ASN A 1 112 ? 0.644 17.341 13.262 1.00 88.81 112 ASN A C 1
ATOM 884 O O . ASN A 1 112 ? 0.752 18.418 12.679 1.00 88.81 112 ASN A O 1
ATOM 888 N N . HIS A 1 113 ? 0.164 16.245 12.665 1.00 92.38 113 HIS A N 1
ATOM 889 C CA . HIS A 1 113 ? -0.098 16.157 11.224 1.00 92.38 113 HIS A CA 1
ATOM 890 C C . HIS A 1 113 ? -1.577 16.294 10.835 1.00 92.38 113 HIS A C 1
ATOM 892 O O . HIS A 1 113 ? -1.862 16.452 9.651 1.00 92.38 113 HIS A O 1
ATOM 898 N N . ARG A 1 114 ? -2.507 16.256 11.809 1.00 88.44 114 ARG A N 1
ATOM 899 C CA . ARG A 1 114 ? -3.968 16.399 11.607 1.00 88.44 114 ARG A CA 1
ATOM 900 C C . ARG A 1 114 ? -4.506 15.533 10.463 1.00 88.44 114 ARG A C 1
ATOM 902 O O . ARG A 1 114 ? -5.137 16.038 9.540 1.00 88.44 114 ARG A O 1
ATOM 909 N N . ILE A 1 115 ? -4.220 14.234 10.510 1.00 95.25 115 ILE A N 1
ATOM 910 C CA . ILE A 1 115 ? -4.642 13.288 9.472 1.00 95.25 115 ILE A CA 1
ATOM 911 C C . ILE A 1 115 ? -6.177 13.144 9.526 1.00 95.25 115 ILE A C 1
ATOM 913 O O . ILE A 1 115 ? -6.690 12.687 10.547 1.00 95.25 115 ILE A O 1
ATOM 917 N N . PRO A 1 116 ? -6.921 13.482 8.456 1.00 96.12 116 PRO A N 1
ATOM 918 C CA . PRO A 1 116 ? -8.378 13.342 8.427 1.00 96.12 116 PRO A CA 1
ATOM 919 C C . PRO A 1 116 ? -8.855 11.892 8.554 1.00 96.12 116 PRO A C 1
ATOM 921 O O . PRO A 1 116 ? -9.751 11.606 9.343 1.00 96.12 116 PRO A O 1
ATOM 924 N N . LEU A 1 117 ? -8.248 10.975 7.794 1.00 97.56 117 LEU A N 1
ATOM 925 C CA . LEU A 1 117 ? -8.604 9.559 7.799 1.00 97.56 117 LEU A CA 1
ATOM 926 C C . LEU A 1 117 ? -7.377 8.674 8.019 1.00 97.56 117 LEU A C 1
ATOM 928 O O . LEU A 1 117 ? -6.424 8.692 7.236 1.00 97.56 117 LEU A O 1
ATOM 932 N N . PHE A 1 118 ? -7.442 7.832 9.046 1.00 97.38 118 PHE A N 1
ATOM 933 C CA . PHE A 1 118 ? -6.502 6.738 9.251 1.00 97.38 118 PHE A CA 1
ATOM 934 C C . PHE A 1 118 ? -7.213 5.400 9.031 1.00 97.38 118 PHE A C 1
ATOM 936 O O . PHE A 1 118 ? -8.204 5.094 9.685 1.00 97.38 118 PHE A O 1
ATOM 943 N N . PHE A 1 119 ? -6.728 4.595 8.095 1.00 96.88 119 PHE A N 1
ATOM 944 C CA . PHE A 1 119 ? -7.297 3.289 7.776 1.00 96.88 119 PHE A CA 1
ATOM 945 C C . PHE A 1 119 ? -6.368 2.199 8.316 1.00 96.88 119 PHE A C 1
ATOM 947 O O . PHE A 1 119 ? -5.249 2.049 7.831 1.00 96.88 119 PHE A O 1
ATOM 954 N N . LEU A 1 120 ? -6.808 1.477 9.345 1.00 94.06 120 LEU A N 1
ATOM 955 C CA . LEU A 1 120 ? -6.078 0.403 10.017 1.00 94.06 120 LEU A CA 1
ATOM 956 C C . LEU A 1 120 ? -6.519 -0.957 9.473 1.00 94.06 120 LEU A C 1
ATOM 958 O O . LEU A 1 120 ? -7.377 -1.632 10.044 1.00 94.06 120 LEU A O 1
ATOM 962 N N . GLU A 1 121 ? -5.884 -1.389 8.392 1.00 90.19 121 GLU A N 1
ATOM 963 C CA . GLU A 1 121 ? -5.953 -2.762 7.903 1.00 90.19 121 GLU A CA 1
ATOM 964 C C . GLU A 1 121 ? -4.841 -3.599 8.553 1.00 90.19 121 GLU A C 1
ATOM 966 O O . GLU A 1 121 ? -3.858 -3.995 7.929 1.00 90.19 121 GLU A O 1
ATOM 971 N N . ALA A 1 122 ? -4.969 -3.824 9.860 1.00 81.94 122 ALA A N 1
ATOM 972 C CA . ALA A 1 122 ? -4.024 -4.624 10.625 1.00 81.94 122 ALA A CA 1
ATOM 973 C C . ALA A 1 122 ? -4.716 -5.859 11.204 1.00 81.94 122 ALA A C 1
ATOM 975 O O . ALA A 1 122 ? -5.568 -5.746 12.084 1.00 81.94 122 ALA A O 1
ATOM 976 N N . CYS A 1 123 ? -4.348 -7.044 10.717 1.00 68.88 123 CYS A N 1
ATOM 977 C CA . CYS A 1 123 ? -4.922 -8.304 11.194 1.00 68.88 123 CYS A CA 1
ATOM 978 C C . CYS A 1 123 ? -4.166 -8.828 12.420 1.00 68.88 123 CYS A C 1
ATOM 980 O O . CYS A 1 123 ? -2.944 -8.690 12.509 1.00 68.88 123 CYS A O 1
ATOM 982 N N . GLN A 1 124 ? -4.879 -9.462 13.354 1.00 63.75 124 GLN A N 1
ATOM 983 C CA . GLN A 1 124 ? -4.267 -10.059 14.540 1.00 63.75 124 GLN A CA 1
ATOM 984 C C . GLN A 1 124 ? -3.387 -11.260 14.172 1.00 63.75 124 GLN A C 1
ATOM 986 O O . GLN A 1 124 ? -3.744 -12.116 13.361 1.00 63.75 124 GLN A O 1
ATOM 991 N N . THR A 1 125 ? -2.267 -11.390 14.869 1.00 53.56 125 THR A N 1
ATOM 992 C CA . THR A 1 125 ? -1.406 -12.574 14.824 1.00 53.56 125 THR A CA 1
ATOM 993 C C . THR A 1 125 ? -1.975 -13.675 15.734 1.00 53.56 125 THR A C 1
ATOM 995 O O . THR A 1 125 ? -1.570 -13.828 16.877 1.00 53.56 125 THR A O 1
ATOM 998 N N . ALA A 1 126 ? -2.980 -14.410 15.242 1.00 38.88 126 ALA A N 1
ATOM 999 C CA . ALA A 1 126 ? -3.527 -15.707 15.703 1.00 38.88 126 ALA A CA 1
ATOM 1000 C C . ALA A 1 126 ? -3.817 -15.988 17.211 1.00 38.88 126 ALA A C 1
ATOM 1002 O O . ALA A 1 126 ? -4.278 -17.087 17.512 1.00 38.88 126 ALA A O 1
ATOM 1003 N N . LYS A 1 127 ? -3.562 -15.090 18.178 1.00 42.12 127 LYS A N 1
ATOM 1004 C CA . LYS A 1 127 ? -3.567 -15.431 19.625 1.00 42.12 127 LYS A CA 1
ATOM 1005 C C . LYS A 1 127 ? -4.239 -14.430 20.582 1.00 42.12 127 LYS A C 1
ATOM 1007 O O . LYS A 1 127 ? -4.130 -14.612 21.795 1.00 42.12 127 LYS A O 1
ATOM 1012 N N . ALA A 1 128 ? -4.930 -13.395 20.107 1.00 42.78 128 ALA A N 1
ATOM 1013 C CA . ALA A 1 128 ? -5.605 -12.435 20.989 1.00 42.78 128 ALA A CA 1
ATOM 1014 C C . ALA A 1 128 ? -7.132 -12.631 20.980 1.00 42.78 128 ALA A C 1
ATOM 1016 O O . ALA A 1 128 ? -7.725 -12.819 19.930 1.00 42.78 128 ALA A O 1
ATOM 1017 N N . GLU A 1 129 ? -7.757 -12.591 22.162 1.00 49.88 129 GLU A N 1
ATOM 1018 C CA . GLU A 1 129 ? -9.225 -12.627 22.330 1.00 49.88 129 GLU A CA 1
ATOM 1019 C C . GLU A 1 129 ? -9.845 -11.212 22.328 1.00 49.88 129 GLU A C 1
ATOM 1021 O O . GLU A 1 129 ? -11.062 -11.083 22.296 1.00 49.88 129 GLU A O 1
ATOM 1026 N N . GLU A 1 130 ? -9.020 -10.156 22.344 1.00 57.22 130 GLU A N 1
ATOM 1027 C CA . GLU A 1 130 ? -9.428 -8.741 22.381 1.00 57.22 130 GLU A CA 1
ATOM 1028 C C . GLU A 1 130 ? -8.815 -7.965 21.199 1.00 57.22 130 GLU A C 1
ATOM 1030 O O . GLU A 1 130 ? -7.769 -8.355 20.672 1.00 57.22 130 GLU A O 1
ATOM 1035 N N . ASP A 1 131 ? -9.470 -6.879 20.771 1.00 60.72 131 ASP A N 1
ATOM 1036 C CA . ASP A 1 131 ? -9.139 -6.129 19.551 1.00 60.72 131 ASP A CA 1
ATOM 1037 C C . ASP A 1 131 ? -7.980 -5.118 19.741 1.00 60.72 131 ASP A C 1
ATOM 1039 O O . ASP A 1 131 ? -8.168 -4.069 20.369 1.00 60.72 131 ASP A O 1
ATOM 1043 N N . PRO A 1 132 ? -6.786 -5.348 19.149 1.00 59.50 132 PRO A N 1
ATOM 1044 C CA . PRO A 1 132 ? -5.699 -4.375 19.199 1.00 59.50 132 PRO A CA 1
ATOM 1045 C C . PRO A 1 132 ? -6.009 -3.084 18.451 1.00 59.50 132 PRO A C 1
ATOM 1047 O O . PRO A 1 132 ? -5.531 -2.021 18.855 1.00 59.50 132 PRO A O 1
ATOM 1050 N N . THR A 1 133 ? -6.784 -3.149 17.371 1.00 69.81 133 THR A N 1
ATOM 1051 C CA . THR A 1 133 ? -7.022 -1.991 16.513 1.00 69.81 133 THR A CA 1
ATOM 1052 C C . THR A 1 133 ? -7.986 -1.002 17.153 1.00 69.81 133 THR A C 1
ATOM 1054 O O . THR A 1 133 ? -7.777 0.192 16.976 1.00 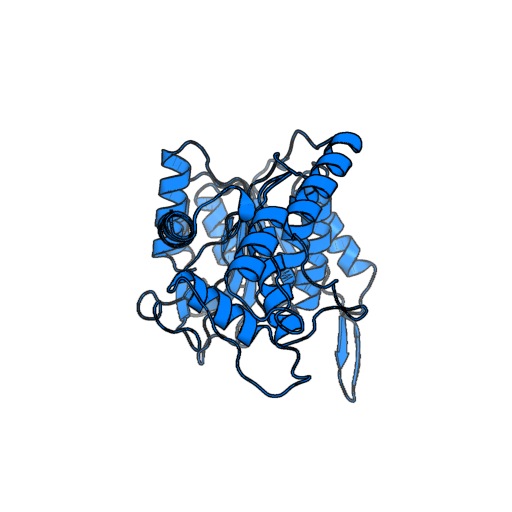69.81 133 THR A O 1
ATOM 1057 N N . ALA A 1 134 ? -8.933 -1.449 17.987 1.00 76.06 134 ALA A N 1
ATOM 1058 C CA . ALA A 1 134 ? -9.756 -0.573 18.824 1.00 76.06 134 ALA A CA 1
ATOM 1059 C C . ALA A 1 134 ? -8.910 0.333 19.729 1.00 76.06 134 ALA A C 1
ATOM 1061 O O . ALA A 1 134 ? -9.118 1.545 19.758 1.00 76.06 134 ALA A O 1
ATOM 1062 N N . SER A 1 135 ? -7.921 -0.230 20.434 1.00 79.06 135 SER A N 1
ATOM 1063 C CA . SER A 1 135 ? -7.061 0.557 21.333 1.00 79.06 135 SER A CA 1
ATOM 1064 C C . SER A 1 135 ? -6.191 1.565 20.570 1.00 79.06 13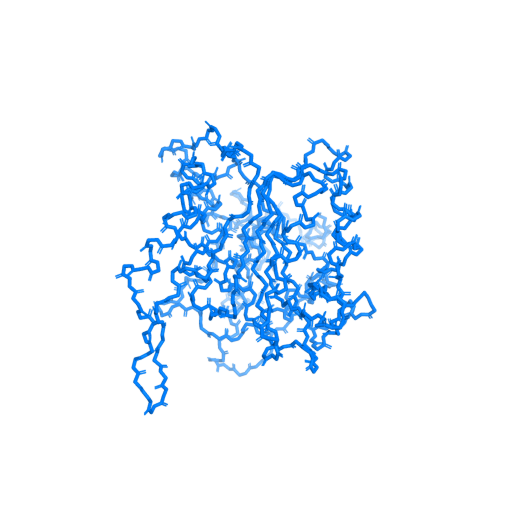5 SER A C 1
ATOM 1066 O O . SER A 1 135 ? -6.031 2.707 21.004 1.00 79.06 135 SER A O 1
ATOM 1068 N N . VAL A 1 136 ? -5.682 1.179 19.393 1.00 84.00 136 VAL A N 1
ATOM 1069 C CA . VAL A 1 136 ? -4.950 2.086 18.501 1.00 84.00 136 VAL A CA 1
ATOM 1070 C C . VAL A 1 136 ? -5.889 3.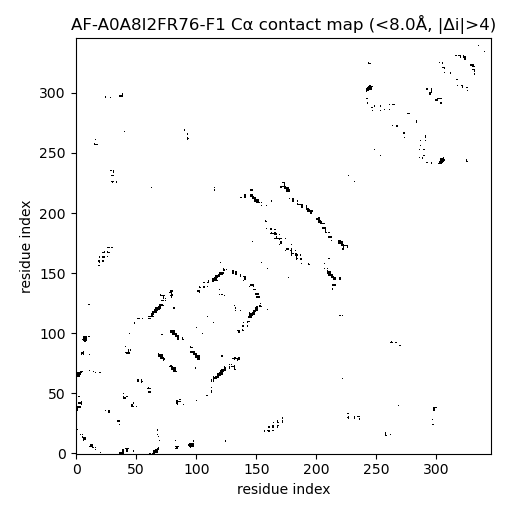168 17.967 1.00 84.00 136 VAL A C 1
ATOM 1072 O O . VAL A 1 136 ? -5.542 4.341 18.022 1.00 84.00 136 VAL A O 1
ATOM 1075 N N . ALA A 1 137 ? -7.090 2.811 17.510 1.00 87.44 137 ALA A N 1
ATOM 1076 C CA . ALA A 1 137 ? -8.063 3.744 16.955 1.00 87.44 137 ALA A CA 1
ATOM 1077 C C . ALA A 1 137 ? -8.519 4.787 17.976 1.00 87.44 137 ALA A C 1
ATOM 1079 O O . ALA A 1 137 ? -8.471 5.979 17.677 1.00 87.44 137 ALA A O 1
ATOM 1080 N N . ALA A 1 138 ? -8.869 4.361 19.192 1.00 88.38 138 ALA A N 1
ATOM 1081 C CA . ALA A 1 138 ? -9.200 5.267 20.287 1.00 88.38 138 ALA A CA 1
ATOM 1082 C C . ALA A 1 138 ? -8.052 6.252 20.550 1.00 88.38 138 ALA A C 1
ATOM 1084 O O . ALA A 1 138 ? -8.262 7.460 20.634 1.00 88.38 138 ALA A O 1
ATOM 1085 N N . ARG A 1 139 ? -6.812 5.752 20.576 1.00 91.12 139 ARG A N 1
ATOM 1086 C CA . ARG A 1 139 ? -5.648 6.602 20.819 1.00 91.12 139 ARG A CA 1
ATOM 1087 C C . ARG A 1 139 ? -5.348 7.575 19.677 1.00 91.12 139 ARG A C 1
ATOM 1089 O O . ARG A 1 139 ? -4.845 8.667 19.932 1.00 91.12 139 ARG A O 1
ATOM 1096 N N . LEU A 1 140 ? -5.623 7.187 18.434 1.00 92.56 140 LEU A N 1
ATOM 1097 C CA . LEU A 1 140 ? -5.494 8.059 17.266 1.00 92.56 140 LEU A CA 1
ATOM 1098 C C . LEU A 1 140 ? -6.537 9.182 17.280 1.00 92.56 140 LEU A C 1
ATOM 1100 O O . LEU A 1 140 ? -6.179 10.324 16.986 1.00 92.56 140 LEU A O 1
ATOM 1104 N N . LEU A 1 141 ? -7.777 8.884 17.682 1.00 92.06 141 LEU A N 1
ATOM 1105 C CA . LEU A 1 141 ? -8.803 9.906 17.909 1.00 92.06 141 LEU A CA 1
ATOM 1106 C C . LEU A 1 141 ? -8.352 10.914 18.980 1.00 92.06 141 LEU A C 1
ATOM 1108 O O . LEU A 1 141 ? -8.388 12.117 18.738 1.00 92.06 141 LEU A O 1
ATOM 1112 N N . ASP A 1 142 ? -7.817 10.445 20.115 1.00 91.31 142 ASP A N 1
ATOM 1113 C CA . ASP A 1 142 ? -7.339 11.319 21.205 1.00 91.31 142 ASP A CA 1
ATOM 1114 C C . ASP A 1 142 ? -6.261 12.329 20.772 1.00 91.31 142 ASP A C 1
ATOM 1116 O O . ASP A 1 142 ? -6.074 13.363 21.419 1.00 91.31 142 ASP A O 1
ATOM 1120 N N . VAL A 1 143 ? -5.492 12.016 19.724 1.00 91.75 143 VAL A N 1
ATOM 1121 C CA . VAL A 1 143 ? -4.433 12.893 19.201 1.00 91.75 143 VAL A CA 1
ATOM 1122 C C . VAL A 1 143 ? -4.836 13.658 17.941 1.00 91.75 143 VAL A C 1
ATOM 1124 O O . VAL A 1 143 ? -3.973 14.275 17.315 1.00 91.75 143 VAL A O 1
ATOM 1127 N N . GLY A 1 144 ? -6.128 13.669 17.601 1.00 88.94 144 GLY A N 1
ATOM 1128 C CA . GLY A 1 144 ? -6.702 14.539 16.573 1.00 88.94 144 GLY A CA 1
ATOM 1129 C C . GLY A 1 144 ? -6.774 13.935 15.172 1.00 88.94 144 GLY A C 1
ATOM 1130 O O . GLY A 1 144 ? -6.781 14.684 14.193 1.00 88.94 144 GLY A O 1
ATOM 1131 N N . VAL A 1 145 ? -6.799 12.604 15.048 1.00 94.81 145 VAL A N 1
ATOM 1132 C CA . VAL A 1 145 ? -7.297 11.964 13.822 1.00 94.81 145 VAL A CA 1
ATOM 1133 C C . VAL A 1 145 ? -8.820 12.042 13.836 1.00 94.81 145 VAL A C 1
ATOM 1135 O O . VAL A 1 145 ? -9.436 11.614 14.800 1.00 94.81 145 VAL A O 1
ATOM 1138 N N . ALA A 1 146 ? -9.436 12.558 12.775 1.00 94.31 146 ALA A N 1
ATOM 1139 C CA . ALA A 1 146 ? -10.883 12.794 12.773 1.00 94.31 146 ALA A CA 1
ATOM 1140 C C . ALA A 1 146 ? -11.712 11.520 12.527 1.00 94.31 146 ALA A C 1
ATOM 1142 O O . ALA A 1 146 ? -12.825 11.369 13.036 1.00 94.31 146 ALA A O 1
ATOM 1143 N N . SER A 1 147 ? -11.187 10.592 11.726 1.00 96.44 147 SER A N 1
ATOM 1144 C CA . SER A 1 147 ? -11.828 9.314 11.418 1.00 96.44 147 SER A CA 1
ATOM 1145 C C . SER A 1 147 ? -10.802 8.189 11.364 1.00 96.44 147 SER A C 1
ATOM 1147 O O . SER A 1 147 ? -9.779 8.291 10.684 1.00 96.44 147 SER A O 1
ATOM 1149 N N . VAL A 1 148 ? -11.092 7.087 12.048 1.00 96.38 148 VAL A N 1
ATOM 1150 C CA . VAL A 1 148 ? -10.279 5.874 12.054 1.00 96.38 148 VAL A CA 1
ATOM 1151 C C . VAL A 1 148 ? -11.134 4.678 11.655 1.00 96.38 148 VAL A C 1
ATOM 1153 O O . VAL A 1 148 ? -12.059 4.296 12.370 1.00 96.38 148 VAL A O 1
ATOM 1156 N N . VAL A 1 149 ? -10.804 4.059 10.526 1.00 95.81 149 VAL A N 1
ATOM 1157 C CA . VAL A 1 149 ? -11.352 2.748 10.154 1.00 95.81 149 VAL A CA 1
ATOM 1158 C C . VAL A 1 149 ? -10.452 1.675 10.747 1.00 95.81 149 VAL A C 1
ATOM 1160 O O . VAL A 1 149 ? -9.235 1.772 10.628 1.00 95.81 149 VAL A O 1
ATOM 1163 N N . ALA A 1 150 ? -11.032 0.665 11.382 1.00 92.12 150 ALA A N 1
ATOM 1164 C CA . ALA A 1 150 ? -10.311 -0.410 12.053 1.00 92.12 150 ALA A CA 1
ATOM 1165 C C . ALA A 1 150 ? -11.045 -1.753 11.904 1.00 92.12 150 ALA A C 1
ATOM 1167 O O . ALA A 1 150 ? -12.181 -1.796 11.430 1.00 92.12 150 ALA A O 1
ATOM 1168 N N . MET A 1 151 ? -10.400 -2.851 12.302 1.00 87.75 151 MET A N 1
ATOM 1169 C CA . MET A 1 151 ? -10.929 -4.211 12.162 1.00 87.75 151 MET A CA 1
ATOM 1170 C C . MET A 1 151 ? -11.132 -4.829 13.544 1.00 87.75 151 MET A C 1
ATOM 1172 O O . MET A 1 151 ? -10.167 -5.200 14.202 1.00 87.75 151 MET A O 1
ATOM 1176 N N . SER A 1 152 ? -12.388 -4.998 13.959 1.00 81.62 152 SER A N 1
ATOM 1177 C CA . SER A 1 152 ? -12.727 -5.476 15.310 1.00 81.62 152 SER A CA 1
ATOM 1178 C C . SER A 1 152 ? -12.271 -6.905 15.621 1.00 81.62 152 SER A C 1
ATOM 1180 O O . SER A 1 152 ? -12.185 -7.302 16.779 1.00 81.62 152 SER A O 1
ATOM 1182 N N . HIS A 1 153 ? -12.004 -7.700 14.586 1.00 78.44 153 HIS A N 1
ATOM 1183 C CA . HIS A 1 153 ? -11.646 -9.110 14.684 1.00 78.44 153 HIS A CA 1
ATOM 1184 C C . HIS A 1 153 ? -10.569 -9.453 13.654 1.00 78.44 153 HIS A C 1
ATOM 1186 O O . HIS A 1 153 ? -10.320 -8.704 12.708 1.00 78.44 153 HIS A O 1
ATOM 1192 N N . SER A 1 154 ? -9.968 -10.636 13.806 1.00 78.62 154 SER A N 1
ATOM 1193 C CA . SER A 1 154 ? -9.160 -11.236 12.743 1.00 78.62 154 SER A CA 1
ATOM 1194 C C . SER A 1 154 ? -9.977 -11.318 11.453 1.00 78.62 154 SER A C 1
ATOM 1196 O O . SER A 1 154 ? -11.040 -11.937 11.425 1.00 78.62 154 SER A O 1
ATOM 1198 N N . VAL A 1 155 ? -9.475 -10.692 10.392 1.00 81.00 155 VAL A N 1
ATOM 1199 C CA . VAL A 1 155 ? -10.158 -10.596 9.103 1.00 81.00 155 VAL A CA 1
ATOM 1200 C C . VAL A 1 155 ? -9.405 -11.415 8.059 1.00 81.00 155 VAL A C 1
ATOM 1202 O O . VAL A 1 155 ? -8.175 -11.441 8.033 1.00 81.00 155 VAL A O 1
ATOM 1205 N N . LEU A 1 156 ? -10.140 -12.133 7.207 1.00 89.12 156 LEU A N 1
ATOM 1206 C CA . LEU A 1 156 ? -9.523 -12.792 6.061 1.00 89.12 156 LEU A CA 1
ATOM 1207 C C . LEU A 1 156 ? -9.053 -11.740 5.061 1.00 89.12 156 LEU A C 1
ATOM 1209 O O . LEU A 1 156 ? -9.741 -10.750 4.822 1.00 89.12 156 LEU A O 1
ATOM 1213 N N . VAL A 1 157 ? -7.933 -12.017 4.395 1.00 88.81 157 VAL A N 1
ATOM 1214 C CA . VAL A 1 157 ? -7.388 -11.149 3.341 1.00 88.81 157 VAL A CA 1
ATOM 1215 C C . VAL A 1 157 ? -8.446 -10.824 2.276 1.00 88.81 157 VAL A C 1
ATOM 1217 O O . VAL A 1 157 ? -8.570 -9.680 1.854 1.00 88.81 157 VAL A O 1
ATOM 1220 N N . GLU A 1 158 ? -9.269 -11.800 1.881 1.00 91.44 158 GLU A N 1
ATOM 1221 C CA . GLU A 1 158 ? -10.342 -11.577 0.902 1.00 91.44 158 GLU A CA 1
ATOM 1222 C C . GLU A 1 158 ? -11.455 -10.654 1.427 1.00 91.44 158 GLU A C 1
ATOM 1224 O O . GLU A 1 158 ? -11.985 -9.833 0.679 1.00 91.44 158 GLU A O 1
ATOM 1229 N N . THR A 1 159 ? -11.799 -10.752 2.712 1.00 93.25 159 THR A N 1
ATOM 1230 C CA . THR A 1 159 ? -12.772 -9.858 3.352 1.00 93.25 159 THR A CA 1
ATOM 1231 C C . THR A 1 159 ? -12.252 -8.426 3.360 1.00 93.25 159 THR A C 1
ATOM 1233 O O . THR A 1 159 ? -12.963 -7.511 2.943 1.00 93.25 159 THR A O 1
ATOM 1236 N N . ALA A 1 160 ? -10.997 -8.230 3.775 1.00 92.75 160 ALA A N 1
ATOM 1237 C CA . ALA A 1 160 ? -10.369 -6.915 3.788 1.00 92.75 160 ALA A CA 1
ATOM 1238 C C . ALA A 1 160 ? -10.300 -6.324 2.371 1.00 92.75 160 ALA A C 1
ATOM 1240 O O . ALA A 1 160 ? -10.756 -5.204 2.153 1.00 92.75 160 ALA A O 1
ATOM 1241 N N . ARG A 1 161 ? -9.878 -7.120 1.379 1.00 94.31 161 ARG A N 1
ATOM 1242 C CA . ARG A 1 161 ? -9.851 -6.731 -0.038 1.00 94.31 161 ARG A CA 1
ATOM 1243 C C . ARG A 1 161 ? -11.201 -6.209 -0.536 1.00 94.31 161 ARG A C 1
ATOM 1245 O O . ARG A 1 161 ? -11.252 -5.142 -1.146 1.00 94.31 161 ARG A O 1
ATOM 1252 N N . ARG A 1 162 ? -12.290 -6.953 -0.304 1.00 95.50 162 ARG A N 1
ATOM 1253 C CA . ARG A 1 162 ? -13.651 -6.567 -0.730 1.00 95.50 162 ARG A CA 1
ATOM 1254 C C . ARG A 1 162 ? -14.134 -5.308 -0.020 1.00 95.50 162 ARG A C 1
ATOM 1256 O O . ARG A 1 162 ? -14.698 -4.421 -0.654 1.00 95.50 162 ARG A O 1
ATOM 1263 N N . PHE A 1 163 ? -13.870 -5.204 1.279 1.00 96.75 163 PHE A N 1
ATOM 1264 C CA . PHE A 1 163 ? -14.220 -4.014 2.040 1.00 96.75 163 PHE A CA 1
ATOM 1265 C C . PHE A 1 163 ? -13.469 -2.774 1.537 1.00 96.75 163 PHE A C 1
ATOM 1267 O O . PHE A 1 163 ? -14.099 -1.757 1.256 1.00 96.75 163 PHE A O 1
ATOM 1274 N N . VAL A 1 164 ? -12.147 -2.866 1.353 1.00 96.88 164 VAL A N 1
ATOM 1275 C CA . VAL A 1 164 ? -11.309 -1.784 0.810 1.00 96.88 164 VAL A CA 1
ATOM 1276 C C . VAL A 1 164 ? -11.779 -1.388 -0.590 1.00 96.88 164 VAL A C 1
ATOM 1278 O O . VAL A 1 164 ? -11.853 -0.197 -0.891 1.00 96.88 164 VAL A O 1
ATOM 1281 N N . GLN A 1 165 ? -12.157 -2.361 -1.424 1.00 96.50 165 GLN A N 1
ATOM 1282 C CA . GLN A 1 165 ? -12.727 -2.111 -2.746 1.00 96.50 165 GLN A CA 1
ATOM 1283 C C . GLN A 1 165 ? -14.001 -1.262 -2.672 1.00 96.50 165 GLN A C 1
ATOM 1285 O O . GLN A 1 165 ? -14.063 -0.223 -3.330 1.00 96.50 165 GLN A O 1
ATOM 1290 N N . GLY A 1 166 ? -14.990 -1.662 -1.870 1.00 97.12 166 GLY A N 1
ATOM 1291 C CA . GLY A 1 166 ? -16.230 -0.899 -1.705 1.00 97.12 166 GLY A CA 1
ATOM 1292 C C . GLY A 1 166 ? -15.996 0.480 -1.081 1.00 97.12 166 GLY A C 1
ATOM 1293 O O . GLY A 1 166 ? -16.495 1.485 -1.587 1.00 97.12 166 GLY A O 1
ATOM 1294 N N . PHE A 1 167 ? -15.170 0.541 -0.035 1.00 98.00 167 PHE A N 1
ATOM 1295 C CA . PHE A 1 167 ? -14.862 1.765 0.701 1.00 98.00 167 PHE A CA 1
ATOM 1296 C C . PHE A 1 167 ? -14.176 2.821 -0.177 1.00 98.00 167 PHE A C 1
ATOM 1298 O O . PHE A 1 167 ? -14.657 3.950 -0.285 1.00 98.00 167 PHE A O 1
ATOM 1305 N N . TYR A 1 168 ? -13.071 2.473 -0.845 1.00 97.62 168 TYR A N 1
ATOM 1306 C CA . TYR A 1 168 ? -12.348 3.438 -1.679 1.00 97.62 168 TYR A CA 1
ATOM 1307 C C . TYR A 1 168 ? -13.097 3.780 -2.969 1.00 97.62 168 TYR A C 1
ATOM 1309 O O . TYR A 1 168 ? -12.966 4.907 -3.440 1.00 97.62 168 TYR A O 1
ATOM 1317 N N . ARG A 1 169 ? -13.921 2.868 -3.510 1.00 96.75 169 ARG A N 1
ATOM 1318 C CA . ARG A 1 169 ? -14.815 3.175 -4.638 1.00 96.75 169 ARG A CA 1
ATOM 1319 C C . ARG A 1 169 ? -15.787 4.301 -4.286 1.00 96.75 169 ARG A C 1
ATOM 1321 O O . ARG A 1 169 ? -15.937 5.229 -5.072 1.00 96.75 169 ARG A O 1
ATOM 1328 N N . GLU A 1 170 ? -16.406 4.253 -3.107 1.00 97.44 170 GLU A N 1
ATOM 1329 C CA . GLU A 1 170 ? -17.303 5.326 -2.663 1.00 97.44 170 GLU A CA 1
ATOM 1330 C C . GLU A 1 170 ? -16.558 6.624 -2.347 1.00 97.44 170 GLU A C 1
ATOM 1332 O O . GLU A 1 170 ? -17.022 7.703 -2.720 1.00 97.44 170 GLU A O 1
ATOM 1337 N N . LEU A 1 171 ? -15.393 6.549 -1.696 1.00 96.31 171 LEU A N 1
ATOM 1338 C CA . LEU A 1 171 ? -14.585 7.748 -1.463 1.00 96.31 171 LEU A CA 1
ATOM 1339 C C . LEU A 1 171 ? -14.201 8.427 -2.781 1.00 96.31 171 LEU A C 1
ATOM 1341 O O . LEU A 1 171 ? -14.338 9.642 -2.881 1.00 96.31 171 LEU A O 1
ATOM 1345 N N . ALA A 1 172 ? -13.788 7.662 -3.796 1.00 95.00 172 ALA A N 1
ATOM 1346 C CA . ALA A 1 172 ? -13.389 8.194 -5.099 1.00 95.00 172 ALA A CA 1
ATOM 1347 C C . ALA A 1 172 ? -14.522 8.927 -5.841 1.00 95.00 172 ALA A C 1
ATOM 1349 O O . ALA A 1 172 ? -14.251 9.807 -6.649 1.00 95.00 172 ALA A O 1
ATOM 1350 N N . VAL A 1 173 ? -15.791 8.645 -5.529 1.00 94.31 173 VAL A N 1
ATOM 1351 C CA . VAL A 1 173 ? -16.939 9.406 -6.062 1.00 94.31 173 VAL A CA 1
ATOM 1352 C C . VAL A 1 173 ? -17.390 10.544 -5.136 1.00 94.31 173 VAL A C 1
ATOM 1354 O O . VAL A 1 173 ? -18.492 11.074 -5.278 1.00 94.31 173 VAL A O 1
ATOM 1357 N N . GLY A 1 174 ? -16.544 10.937 -4.182 1.00 94.88 174 GLY A N 1
ATOM 1358 C CA . GLY A 1 174 ? -16.782 12.062 -3.281 1.00 94.88 174 GLY A CA 1
ATOM 1359 C C . GLY A 1 174 ? -17.722 11.745 -2.120 1.00 94.88 174 GLY A C 1
ATOM 1360 O O . GLY A 1 174 ? -18.290 12.667 -1.532 1.00 94.88 174 GLY A O 1
ATOM 1361 N N . ALA A 1 175 ? -17.938 10.471 -1.778 1.00 96.94 175 ALA A N 1
ATOM 1362 C CA . ALA A 1 175 ? -18.748 10.123 -0.615 1.00 96.94 175 ALA A CA 1
ATOM 1363 C C . ALA A 1 175 ? -18.089 10.573 0.701 1.00 96.94 175 ALA A C 1
ATOM 1365 O O . ALA A 1 175 ? -16.869 10.702 0.817 1.00 96.94 175 ALA A O 1
ATOM 1366 N N . ARG A 1 176 ? -18.926 10.765 1.725 1.00 97.44 176 ARG A N 1
ATOM 1367 C CA . ARG A 1 176 ? -18.464 10.898 3.110 1.00 97.44 176 ARG A CA 1
ATOM 1368 C C . ARG A 1 176 ? -17.903 9.577 3.639 1.00 97.44 176 ARG A C 1
ATOM 1370 O O . ARG A 1 176 ? -18.320 8.509 3.180 1.00 97.44 176 ARG A O 1
ATOM 1377 N N . VAL A 1 177 ? -17.017 9.650 4.630 1.00 97.56 177 VAL A N 1
ATOM 1378 C CA . VAL A 1 177 ? -16.363 8.479 5.241 1.00 97.56 177 VAL A CA 1
ATOM 1379 C C . VAL A 1 177 ? -17.391 7.490 5.797 1.00 97.56 177 VAL A C 1
ATOM 1381 O O . VAL A 1 177 ? -17.304 6.294 5.513 1.00 97.56 177 VAL A O 1
ATOM 1384 N N . GLY A 1 178 ? -18.411 7.967 6.510 1.00 97.19 178 GLY A N 1
ATOM 1385 C CA . GLY A 1 178 ? -19.482 7.136 7.058 1.00 97.19 178 GLY A CA 1
ATOM 1386 C C . GLY A 1 178 ? -20.309 6.426 5.983 1.00 97.19 178 GLY A C 1
ATOM 1387 O O . GLY A 1 178 ? -20.663 5.257 6.138 1.00 97.19 178 GLY A O 1
AT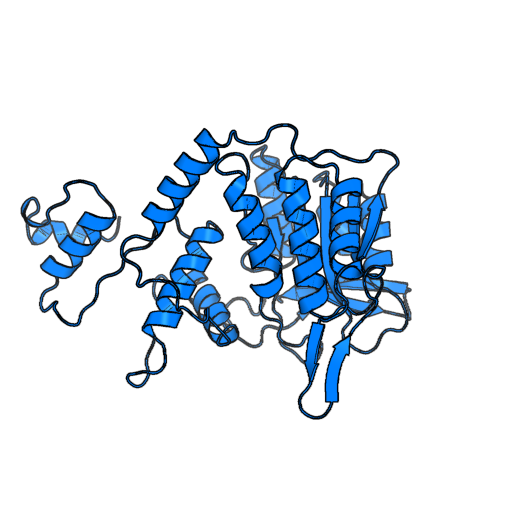OM 1388 N N . LYS A 1 179 ? -20.569 7.082 4.845 1.00 97.50 179 LYS A N 1
ATOM 1389 C CA . LYS A 1 179 ? -21.231 6.429 3.703 1.00 97.50 179 LYS A CA 1
ATOM 1390 C C . LYS A 1 179 ? -20.331 5.357 3.082 1.00 97.50 179 LYS A C 1
ATOM 1392 O O . LYS A 1 179 ? -20.800 4.244 2.854 1.00 97.50 179 LYS A O 1
ATOM 1397 N N . ALA A 1 180 ? -19.059 5.674 2.839 1.00 98.12 180 ALA A N 1
ATOM 1398 C CA . ALA A 1 180 ? -18.093 4.724 2.288 1.00 98.12 180 ALA A CA 1
ATOM 1399 C C . ALA A 1 180 ? -17.948 3.475 3.173 1.00 98.12 180 ALA A C 1
ATOM 1401 O O . ALA A 1 180 ? -17.911 2.352 2.669 1.00 98.12 180 ALA A O 1
ATOM 1402 N N . MET A 1 181 ? -17.957 3.665 4.495 1.00 97.69 181 MET A N 1
ATOM 1403 C CA . MET A 1 181 ? -17.993 2.589 5.483 1.00 97.69 181 MET A CA 1
ATOM 1404 C C . MET A 1 181 ? -19.187 1.653 5.267 1.00 97.69 181 MET A C 1
ATOM 1406 O O . MET A 1 181 ? -19.015 0.442 5.124 1.00 97.69 181 MET A O 1
ATOM 1410 N N . LEU A 1 182 ? -20.397 2.217 5.215 1.00 97.50 182 LEU A N 1
ATOM 1411 C CA . LEU A 1 182 ? -21.631 1.446 5.066 1.00 97.50 182 LEU A CA 1
ATOM 1412 C C . LEU A 1 182 ? -21.685 0.678 3.744 1.00 97.50 182 LEU A C 1
ATOM 1414 O O . LEU A 1 182 ? -22.148 -0.459 3.736 1.00 97.50 182 LEU A O 1
ATOM 1418 N N . GLU A 1 183 ? -21.216 1.256 2.638 1.00 97.81 183 GLU A N 1
ATOM 1419 C CA . GLU A 1 183 ? -21.191 0.551 1.350 1.00 97.81 183 GLU A CA 1
ATOM 1420 C C . GLU A 1 183 ? -20.180 -0.597 1.334 1.00 97.81 183 GLU A C 1
ATOM 1422 O O . GLU A 1 183 ? -20.503 -1.683 0.852 1.00 97.81 183 GLU A O 1
ATOM 1427 N N . GLY A 1 184 ? -19.001 -0.416 1.940 1.00 97.19 184 GLY A N 1
ATOM 1428 C CA . GLY A 1 184 ? -18.054 -1.515 2.134 1.00 97.19 184 GLY A CA 1
ATOM 1429 C C . GLY A 1 184 ? -18.671 -2.671 2.934 1.00 97.19 184 GLY A C 1
ATOM 1430 O O . GLY A 1 184 ? -18.555 -3.833 2.546 1.00 97.19 184 GLY A O 1
ATOM 1431 N N . GLN A 1 185 ? -19.391 -2.368 4.020 1.00 97.75 185 GLN A N 1
ATOM 1432 C CA . GLN A 1 185 ? -20.103 -3.382 4.811 1.00 97.75 185 GLN A CA 1
ATOM 1433 C C . GLN A 1 185 ? -21.271 -4.020 4.035 1.00 97.75 185 GLN A C 1
ATOM 1435 O O . GLN A 1 185 ? -21.503 -5.226 4.143 1.00 97.75 185 GLN A O 1
ATOM 1440 N N . ARG A 1 186 ? -22.008 -3.244 3.228 1.00 97.44 186 ARG A N 1
ATOM 1441 C CA . ARG A 1 186 ? -23.089 -3.759 2.367 1.00 97.44 186 ARG A CA 1
ATOM 1442 C C . ARG A 1 186 ? -22.564 -4.744 1.333 1.00 97.44 186 ARG A C 1
ATOM 1444 O O . ARG A 1 186 ? -23.201 -5.775 1.140 1.00 97.44 186 ARG A O 1
ATOM 1451 N N . GLU A 1 187 ? -21.415 -4.468 0.721 1.00 95.56 187 GLU A N 1
ATOM 1452 C CA . GLU A 1 187 ? -20.775 -5.374 -0.239 1.00 95.56 187 GLU A CA 1
ATOM 1453 C C . GLU A 1 187 ? -20.418 -6.718 0.415 1.00 95.56 187 GLU A C 1
ATOM 1455 O O . GLU A 1 187 ? -20.747 -7.775 -0.125 1.00 95.56 187 GLU A O 1
ATOM 1460 N N . LEU A 1 188 ? -19.858 -6.693 1.630 1.00 96.88 188 LEU A N 1
ATOM 1461 C CA . LEU A 1 188 ? -19.589 -7.909 2.407 1.00 96.88 188 LEU A CA 1
ATOM 1462 C C . LEU A 1 188 ? -20.859 -8.673 2.802 1.00 96.88 188 LEU A C 1
ATOM 1464 O O . LEU A 1 188 ? -20.846 -9.902 2.839 1.00 96.88 188 LEU A O 1
ATOM 1468 N N . LYS A 1 189 ? -21.944 -7.959 3.122 1.00 97.31 189 LYS A N 1
ATOM 1469 C CA . LYS A 1 189 ? -23.229 -8.556 3.512 1.00 97.31 189 LYS A CA 1
ATOM 1470 C C . LYS A 1 189 ? -23.964 -9.179 2.324 1.00 97.31 189 LYS A C 1
ATOM 1472 O O . LYS A 1 189 ? -24.665 -10.173 2.500 1.00 97.31 189 LYS A O 1
ATOM 1477 N N . ALA A 1 190 ? -23.844 -8.576 1.144 1.00 96.94 190 ALA A N 1
ATOM 1478 C CA . ALA A 1 190 ? -24.537 -9.009 -0.064 1.00 96.94 190 ALA A CA 1
ATOM 1479 C C . ALA A 1 190 ? -24.002 -10.341 -0.611 1.00 96.94 190 ALA A C 1
ATOM 1481 O O . ALA A 1 190 ? -24.773 -11.118 -1.169 1.00 96.94 190 ALA A O 1
ATOM 1482 N N . ASP A 1 191 ? -22.711 -10.621 -0.425 1.00 95.88 191 ASP A N 1
ATOM 1483 C CA . ASP A 1 191 ? -22.096 -11.893 -0.799 1.00 95.88 191 ASP A CA 1
ATOM 1484 C C . ASP A 1 191 ? -21.250 -12.429 0.356 1.00 95.88 191 ASP A C 1
ATOM 1486 O O . ASP A 1 191 ? -20.219 -11.855 0.701 1.00 95.88 191 ASP A O 1
ATOM 1490 N N . SER A 1 192 ? -21.671 -13.555 0.933 1.00 95.75 192 SER A N 1
ATOM 1491 C CA . SER A 1 192 ? -20.968 -14.211 2.040 1.00 95.75 192 SER A CA 1
ATOM 1492 C C . SER A 1 192 ? -19.809 -15.102 1.586 1.00 95.75 192 SER A C 1
ATOM 1494 O O . SER A 1 192 ? -18.971 -15.466 2.408 1.00 95.75 192 SER A O 1
ATOM 1496 N N . PHE A 1 193 ? -19.696 -15.437 0.297 1.00 95.75 193 PHE A N 1
ATOM 1497 C CA . PHE A 1 193 ? -18.625 -16.301 -0.196 1.00 95.75 193 PHE A CA 1
ATOM 1498 C C . PHE A 1 193 ? -17.257 -15.621 -0.085 1.00 95.75 193 PHE A C 1
ATOM 1500 O O . PHE A 1 193 ? -17.090 -14.462 -0.469 1.00 95.75 193 PHE A O 1
ATOM 1507 N N . ARG A 1 194 ? -16.251 -16.339 0.420 1.00 93.62 194 ARG A N 1
ATOM 1508 C CA . ARG A 1 194 ? -14.877 -15.826 0.550 1.00 93.62 194 ARG A CA 1
ATOM 1509 C C . ARG A 1 194 ? -13.899 -16.611 -0.306 1.00 93.62 194 ARG A C 1
ATOM 1511 O O . ARG A 1 194 ? -13.256 -16.046 -1.181 1.00 93.62 194 ARG A O 1
ATOM 1518 N N . LEU A 1 195 ? -13.791 -17.915 -0.094 1.00 92.81 195 LEU A N 1
ATOM 1519 C CA . LEU A 1 195 ? -12.885 -18.753 -0.876 1.00 92.81 195 LEU A CA 1
ATOM 1520 C C . LEU A 1 195 ? -13.322 -20.213 -0.862 1.00 92.81 195 LEU A C 1
ATOM 1522 O O . LEU A 1 195 ? -14.148 -20.623 -0.052 1.00 92.81 195 LEU A O 1
ATOM 1526 N N . ASN A 1 196 ? -12.728 -21.008 -1.745 1.00 92.69 196 ASN A N 1
ATOM 1527 C CA . ASN A 1 196 ? -12.838 -22.458 -1.675 1.00 92.69 196 ASN A CA 1
ATOM 1528 C C . ASN A 1 196 ? -11.714 -23.012 -0.797 1.00 92.69 196 ASN A C 1
ATOM 1530 O O . ASN A 1 196 ? -10.538 -22.755 -1.056 1.00 92.69 196 ASN A O 1
ATOM 1534 N N . ILE A 1 197 ? -12.075 -23.797 0.212 1.00 92.50 197 ILE A N 1
ATOM 1535 C CA . ILE A 1 197 ? -11.142 -24.562 1.034 1.00 92.50 197 ILE A CA 1
ATOM 1536 C C . ILE A 1 197 ? -11.075 -25.979 0.466 1.00 92.50 197 ILE A C 1
ATOM 1538 O O . ILE A 1 197 ? -12.091 -26.670 0.342 1.00 92.50 197 ILE A O 1
ATOM 1542 N N . PHE A 1 198 ? -9.868 -26.427 0.125 1.00 89.38 198 PHE A N 1
ATOM 1543 C CA . PHE A 1 198 ? -9.653 -27.777 -0.387 1.00 89.38 198 PHE A CA 1
ATOM 1544 C C . PHE A 1 198 ? -10.172 -28.827 0.608 1.00 89.38 198 PHE A C 1
ATOM 1546 O O . PHE A 1 198 ? -9.801 -28.818 1.778 1.00 89.38 198 PHE A O 1
ATOM 1553 N N . GLY A 1 199 ? -11.062 -29.709 0.149 1.00 92.75 199 GLY A N 1
ATOM 1554 C CA . GLY A 1 199 ? -11.690 -30.742 0.980 1.00 92.75 199 GLY A CA 1
ATOM 1555 C C . GLY A 1 199 ? -12.842 -30.271 1.880 1.00 92.75 199 GLY A C 1
ATOM 1556 O O . GLY A 1 199 ? -13.576 -31.119 2.374 1.00 92.75 199 GLY A O 1
ATOM 1557 N N . ALA A 1 200 ? -13.051 -28.961 2.058 1.00 90.69 200 ALA A N 1
ATOM 1558 C CA . ALA A 1 200 ? -14.144 -28.409 2.873 1.00 90.69 200 ALA A CA 1
ATOM 1559 C C . ALA A 1 200 ? -15.168 -27.581 2.069 1.00 90.69 200 ALA A C 1
ATOM 1561 O O . ALA A 1 200 ? -16.209 -27.203 2.599 1.00 90.69 200 ALA A O 1
ATOM 1562 N N . GLY A 1 201 ? -14.916 -27.338 0.779 1.00 93.88 201 GLY A N 1
ATOM 1563 C CA . GLY A 1 201 ? -15.860 -26.674 -0.120 1.00 93.88 201 GLY A CA 1
ATOM 1564 C C . GLY A 1 201 ? -15.827 -25.151 0.001 1.00 93.88 201 GLY A C 1
ATOM 1565 O O . GLY A 1 201 ? -14.763 -24.553 0.147 1.00 93.88 201 GLY A O 1
ATOM 1566 N N . ARG A 1 202 ? -16.992 -24.510 -0.128 1.00 95.69 202 ARG A N 1
ATOM 1567 C CA . ARG A 1 202 ? -17.130 -23.047 -0.114 1.00 95.69 202 ARG A CA 1
ATOM 1568 C C . ARG A 1 202 ? -17.092 -22.530 1.324 1.00 95.69 202 ARG A C 1
ATOM 1570 O O . ARG A 1 202 ? -17.901 -22.950 2.144 1.00 95.69 202 ARG A O 1
ATOM 1577 N N . LEU A 1 203 ? -16.191 -21.595 1.613 1.00 95.00 203 LEU A N 1
ATOM 1578 C CA . LEU A 1 203 ? -16.206 -20.832 2.856 1.00 95.00 203 LEU A CA 1
ATOM 1579 C C . LEU A 1 203 ? -17.133 -19.626 2.698 1.00 95.00 203 LEU A C 1
ATOM 1581 O O . LEU A 1 203 ? -16.868 -18.741 1.878 1.00 95.00 203 LEU A O 1
ATOM 1585 N N . GLU A 1 204 ? -18.179 -19.588 3.514 1.00 95.38 204 GLU A N 1
ATOM 1586 C CA . GLU A 1 204 ? -19.135 -18.486 3.594 1.00 95.38 204 GLU A CA 1
ATOM 1587 C C . GLU A 1 204 ? -19.055 -17.839 4.980 1.00 95.38 204 GLU A C 1
ATOM 1589 O O . GLU A 1 204 ? -19.126 -18.533 5.993 1.00 95.38 204 GLU A O 1
ATOM 1594 N N . LEU A 1 205 ? -18.876 -16.516 5.033 1.00 93.81 205 LEU A N 1
ATOM 1595 C CA . LEU A 1 205 ? -18.735 -15.751 6.272 1.00 93.81 205 LEU A CA 1
ATOM 1596 C C . LEU A 1 205 ? -19.718 -14.583 6.331 1.00 93.81 205 LEU A C 1
ATOM 1598 O O . LEU A 1 205 ? -19.949 -13.876 5.352 1.00 93.81 205 LEU A O 1
ATOM 1602 N N . GLN A 1 206 ? -20.250 -14.350 7.529 1.00 94.75 206 GLN A N 1
ATOM 1603 C CA . GLN A 1 206 ? -20.982 -13.137 7.888 1.00 94.75 206 GLN A CA 1
ATOM 1604 C C . GLN A 1 206 ? -20.026 -12.199 8.625 1.00 94.75 206 GLN A C 1
ATOM 1606 O O . GLN A 1 206 ? -20.079 -12.092 9.840 1.00 94.75 206 GLN A O 1
ATOM 1611 N N . ASP A 1 207 ? -19.110 -11.567 7.902 1.00 94.12 207 ASP A N 1
ATOM 1612 C CA . ASP A 1 207 ? -18.023 -10.739 8.454 1.00 94.12 207 ASP A CA 1
ATOM 1613 C C . ASP A 1 207 ? -18.186 -9.241 8.137 1.00 94.12 207 ASP A C 1
ATOM 1615 O O . ASP A 1 207 ? -17.290 -8.436 8.379 1.00 94.12 207 ASP A O 1
ATOM 1619 N N . TRP A 1 208 ? -19.359 -8.843 7.638 1.00 95.00 208 TRP A N 1
ATOM 1620 C CA . TRP A 1 208 ? -19.686 -7.453 7.314 1.00 95.00 208 TRP A CA 1
ATOM 1621 C C . TRP A 1 208 ? -19.595 -6.506 8.518 1.00 95.00 208 TRP A C 1
ATOM 1623 O O . TRP A 1 208 ? -19.444 -5.304 8.330 1.00 95.00 208 TRP A O 1
ATOM 1633 N N . PHE A 1 209 ? -19.691 -7.030 9.744 1.00 92.50 209 PHE A N 1
ATOM 1634 C CA . PHE A 1 209 ? -19.572 -6.256 10.982 1.00 92.50 209 PHE A CA 1
ATOM 1635 C C . PHE A 1 209 ? -18.122 -6.094 11.463 1.00 92.50 209 PHE A C 1
ATOM 1637 O O . PHE A 1 209 ? -17.886 -5.371 12.427 1.00 92.50 209 PHE A O 1
ATOM 1644 N N . VAL A 1 210 ? -17.156 -6.785 10.841 1.00 91.62 210 VAL A N 1
ATOM 1645 C CA . VAL A 1 210 ? -15.755 -6.760 11.282 1.00 91.62 210 VAL A CA 1
ATOM 1646 C C . VAL A 1 210 ? -15.131 -5.374 11.104 1.00 91.62 210 VAL A C 1
ATOM 1648 O O . VAL A 1 210 ? -14.537 -4.892 12.074 1.00 91.62 210 VAL A O 1
ATOM 1651 N N . PRO A 1 211 ? -15.272 -4.696 9.948 1.00 93.75 211 PRO A N 1
ATOM 1652 C CA . PRO A 1 211 ? -14.825 -3.319 9.817 1.00 93.75 211 PRO A CA 1
ATOM 1653 C C . PRO A 1 211 ? -15.661 -2.405 10.718 1.00 93.75 211 PRO A C 1
ATOM 1655 O O . PRO A 1 211 ? -16.895 -2.434 10.666 1.00 93.75 211 PRO A O 1
ATOM 1658 N N . VAL A 1 212 ? -14.997 -1.541 11.485 1.00 93.62 212 VAL A N 1
ATOM 1659 C CA . VAL A 1 212 ? -15.608 -0.548 12.382 1.00 93.62 212 VAL A CA 1
ATOM 1660 C C . VAL A 1 212 ? -15.042 0.841 12.089 1.00 93.62 212 VAL A C 1
ATOM 1662 O O . VAL A 1 212 ? -13.855 0.991 11.804 1.00 93.62 212 VAL A O 1
ATOM 1665 N N . LEU A 1 213 ? -15.897 1.862 12.167 1.00 95.31 213 LEU A N 1
ATOM 1666 C CA . LEU A 1 213 ? -15.513 3.268 12.058 1.00 95.31 213 LEU A CA 1
ATOM 1667 C C . LEU A 1 213 ? -15.590 3.931 13.434 1.00 95.31 213 LEU A C 1
ATOM 1669 O O . LEU A 1 213 ? -16.661 4.004 14.036 1.00 95.31 213 LEU A O 1
ATOM 1673 N N . TYR A 1 214 ? -14.457 4.454 13.886 1.00 94.06 214 TYR A N 1
ATOM 1674 C CA . TYR A 1 214 ? -14.345 5.354 15.023 1.00 94.06 214 TYR A CA 1
ATOM 1675 C C . TYR A 1 214 ? -14.206 6.771 14.474 1.00 94.06 214 TYR A C 1
ATOM 1677 O O . TYR A 1 214 ? -13.330 7.031 13.655 1.00 94.06 214 TYR A O 1
ATOM 1685 N N . GLN A 1 215 ? -15.074 7.689 14.876 1.00 91.50 215 GLN A N 1
ATOM 1686 C CA . GLN A 1 215 ? -15.074 9.047 14.336 1.00 91.50 215 GLN A CA 1
ATOM 1687 C C . GLN A 1 215 ? -15.467 10.053 15.406 1.00 91.50 215 GLN A C 1
ATOM 1689 O O . GLN A 1 215 ? -16.201 9.727 16.345 1.00 91.50 215 GLN A O 1
ATOM 1694 N N . GLU A 1 216 ? -14.995 11.283 15.235 1.00 85.56 216 GLU A N 1
ATOM 1695 C CA . GLU A 1 216 ? -15.552 12.431 15.938 1.00 85.56 216 GLU A CA 1
ATOM 1696 C C . GLU A 1 216 ? -17.001 12.703 15.479 1.00 85.56 216 GLU A C 1
ATOM 1698 O O . GLU A 1 216 ? -17.589 11.970 14.683 1.00 85.56 216 GLU A O 1
ATOM 1703 N N . LYS A 1 217 ? -17.627 13.760 16.003 1.00 84.25 217 LYS A N 1
ATOM 1704 C CA . LYS A 1 217 ? -19.044 14.054 15.735 1.00 84.25 217 LYS A CA 1
ATOM 1705 C C . LYS A 1 217 ? -19.350 14.312 14.248 1.00 84.25 217 LYS A C 1
ATOM 1707 O O . LYS A 1 217 ? -20.485 14.093 13.827 1.00 84.25 217 LYS A O 1
ATOM 1712 N N . GLU A 1 218 ? -18.387 14.820 13.481 1.00 87.94 218 GLU A N 1
ATOM 1713 C CA . GLU A 1 218 ? -18.579 15.192 12.077 1.00 87.94 218 GLU A CA 1
ATOM 1714 C C . GLU A 1 218 ? -18.151 14.076 11.116 1.00 87.94 218 GLU A C 1
ATOM 1716 O O . GLU A 1 218 ? -17.019 13.603 11.161 1.00 87.94 218 GLU A O 1
ATOM 1721 N N . ASP A 1 219 ? -19.048 13.706 10.196 1.00 92.31 219 ASP A N 1
ATOM 1722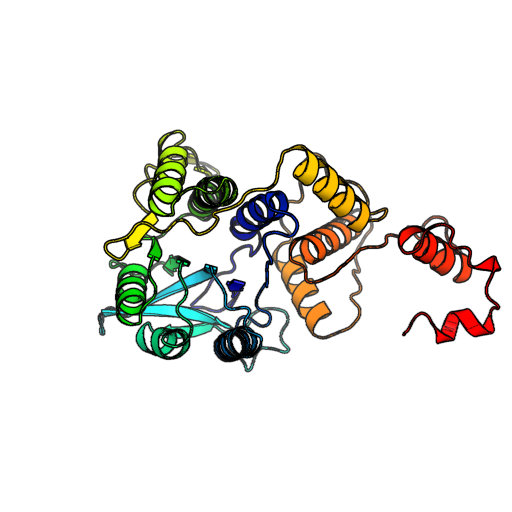 C CA . ASP A 1 219 ? -18.741 12.781 9.102 1.00 92.31 219 ASP A CA 1
ATOM 1723 C C . ASP A 1 219 ? -18.097 13.540 7.929 1.00 92.31 219 ASP A C 1
ATOM 1725 O O . ASP A 1 219 ? -18.756 14.308 7.206 1.00 92.31 219 ASP A O 1
ATOM 1729 N N . LEU A 1 220 ? -16.789 13.340 7.766 1.00 91.75 220 LEU A N 1
ATOM 1730 C CA . LEU A 1 220 ? -15.964 14.078 6.817 1.00 91.75 220 LEU A CA 1
ATOM 1731 C C . LEU A 1 220 ? -16.221 13.666 5.366 1.00 91.75 220 LEU A C 1
ATOM 1733 O O . LEU A 1 220 ? -16.318 12.488 5.022 1.00 91.75 220 LEU A O 1
ATOM 1737 N N . GLN A 1 221 ? -16.230 14.662 4.481 1.00 95.12 221 GLN A N 1
ATOM 1738 C CA . GLN A 1 221 ? -16.134 14.473 3.037 1.00 95.12 221 GLN A CA 1
ATOM 1739 C C . GLN A 1 221 ? -14.714 14.841 2.599 1.00 95.12 221 GLN A C 1
ATOM 1741 O O . GLN A 1 221 ? -14.366 16.018 2.559 1.00 95.12 221 GLN A O 1
ATOM 1746 N N . LEU A 1 222 ? -13.886 13.835 2.307 1.00 93.31 222 LEU A N 1
ATOM 1747 C CA . LEU A 1 222 ? -12.469 14.053 1.981 1.00 93.31 222 LEU A CA 1
ATOM 1748 C C . LEU A 1 222 ? -12.268 14.663 0.590 1.00 93.31 222 LEU A C 1
ATOM 1750 O O . LEU A 1 222 ? -11.332 15.428 0.382 1.00 93.31 222 LEU A O 1
ATOM 1754 N N . LEU A 1 223 ? -13.142 14.309 -0.353 1.00 93.06 223 LEU A N 1
ATOM 1755 C CA . LEU A 1 223 ? -13.091 14.753 -1.740 1.00 93.06 223 LEU A CA 1
ATOM 1756 C C . LEU A 1 223 ? -14.351 15.560 -2.046 1.00 93.06 223 LEU A C 1
ATOM 1758 O O . LEU A 1 223 ? -15.459 15.026 -2.070 1.00 93.06 223 LEU A O 1
ATOM 1762 N N . THR A 1 224 ? -14.172 16.863 -2.240 1.00 90.75 224 THR A N 1
ATOM 1763 C CA . THR A 1 224 ? -15.253 17.809 -2.560 1.00 90.75 224 THR A CA 1
ATOM 1764 C C . THR A 1 224 ? -15.391 18.059 -4.060 1.00 90.75 224 THR A C 1
ATOM 1766 O O . THR A 1 224 ? -16.407 18.591 -4.504 1.00 90.75 224 THR A O 1
ATOM 1769 N N . SER A 1 225 ? -14.398 17.643 -4.845 1.00 88.94 225 SER A N 1
ATOM 1770 C CA . SER A 1 225 ? -14.415 17.622 -6.301 1.00 88.94 225 SER A CA 1
ATOM 1771 C C . SER A 1 225 ? -14.068 16.224 -6.806 1.00 88.94 225 SER A C 1
ATOM 1773 O O . SER A 1 225 ? -13.245 15.518 -6.224 1.00 88.94 225 SER A O 1
ATOM 1775 N N . VAL A 1 226 ? -14.713 15.835 -7.901 1.00 89.50 226 VAL A N 1
ATOM 1776 C CA . VAL A 1 226 ? -14.454 14.591 -8.632 1.00 89.50 226 VAL A CA 1
ATOM 1777 C C . VAL A 1 226 ? -14.287 14.931 -10.111 1.00 89.50 226 VAL A C 1
ATOM 1779 O O . VAL A 1 226 ? -14.876 15.922 -10.569 1.00 89.50 226 VAL A O 1
ATOM 1782 N N . PRO A 1 227 ? -13.469 14.177 -10.861 1.00 89.25 227 PRO A N 1
ATOM 1783 C CA . PRO A 1 227 ? -13.266 14.464 -12.270 1.00 89.25 227 PRO A CA 1
ATOM 1784 C C . PRO A 1 227 ? -14.560 14.219 -13.057 1.00 89.25 227 PRO A C 1
ATOM 1786 O O . PRO A 1 227 ? -15.415 13.419 -12.679 1.00 89.25 227 PRO A O 1
ATOM 1789 N N . SER A 1 228 ? -14.734 14.942 -14.164 1.00 89.75 228 SER A N 1
ATOM 1790 C CA . SER A 1 228 ? -15.803 14.624 -15.110 1.00 89.75 228 SER A CA 1
ATOM 1791 C C . SER A 1 228 ? -15.446 13.352 -15.883 1.00 89.75 228 SER A C 1
ATOM 1793 O O . SER A 1 228 ? -14.272 13.030 -16.053 1.00 89.75 228 SER A O 1
ATOM 1795 N N . ARG A 1 229 ? -16.448 12.670 -16.452 1.00 88.31 229 ARG A N 1
ATOM 1796 C CA . ARG A 1 229 ? -16.223 11.475 -17.291 1.00 88.31 229 ARG A CA 1
ATOM 1797 C C . ARG A 1 229 ? -15.270 11.721 -18.467 1.00 88.31 229 ARG A C 1
ATOM 1799 O O . ARG A 1 229 ? -14.577 10.809 -18.902 1.00 88.31 229 ARG A O 1
ATOM 1806 N N . GLU A 1 230 ? -15.2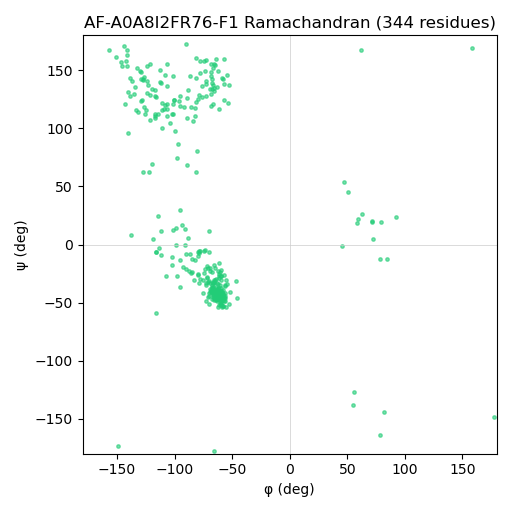53 12.942 -18.996 1.00 90.31 230 GLU A N 1
ATOM 1807 C CA . GLU A 1 230 ? -14.350 13.342 -20.079 1.00 90.31 230 GLU A CA 1
ATOM 1808 C C . GLU A 1 230 ? -12.899 13.422 -19.589 1.00 90.31 230 GLU A C 1
ATOM 1810 O O . GLU A 1 230 ? -12.002 12.893 -20.243 1.00 90.31 230 GLU A O 1
ATOM 1815 N N . ILE A 1 231 ? -12.675 14.018 -18.411 1.00 89.31 231 ILE A N 1
ATOM 1816 C CA . ILE A 1 231 ? -11.353 14.084 -17.773 1.00 89.31 231 ILE A CA 1
ATOM 1817 C C . ILE A 1 231 ? -10.871 12.675 -17.408 1.00 89.31 231 ILE A C 1
ATOM 1819 O O . ILE A 1 231 ? -9.736 12.326 -17.723 1.00 89.31 231 ILE A O 1
ATOM 1823 N N . GLU A 1 232 ? -11.742 11.833 -16.845 1.00 87.81 232 GLU A N 1
ATOM 1824 C CA . GLU A 1 232 ? -11.427 10.431 -16.535 1.00 87.81 232 GLU A CA 1
ATOM 1825 C C . GLU A 1 232 ? -10.960 9.648 -17.773 1.00 87.81 232 GLU A C 1
ATOM 1827 O O . GLU A 1 232 ? -10.015 8.860 -17.694 1.00 87.81 232 GLU A O 1
ATOM 1832 N N . ALA A 1 233 ? -11.604 9.852 -18.928 1.00 88.94 233 ALA A N 1
ATOM 1833 C CA . ALA A 1 233 ? -11.223 9.189 -20.174 1.00 88.94 233 ALA A CA 1
ATOM 1834 C C . ALA A 1 233 ? -9.841 9.647 -20.669 1.00 88.94 233 ALA A C 1
ATOM 1836 O O . ALA A 1 233 ? -9.023 8.814 -21.067 1.00 88.94 233 ALA A O 1
ATOM 1837 N N . ILE A 1 234 ? -9.562 10.952 -20.594 1.00 90.56 234 ILE A N 1
ATOM 1838 C CA . ILE A 1 234 ? -8.257 11.526 -20.951 1.00 90.56 234 ILE A CA 1
ATOM 1839 C C . ILE A 1 234 ? -7.160 10.983 -20.029 1.00 90.56 234 ILE A C 1
ATOM 1841 O O . ILE A 1 234 ? -6.097 10.570 -20.500 1.00 90.56 234 ILE A O 1
ATOM 1845 N N . ASP A 1 235 ? -7.399 10.9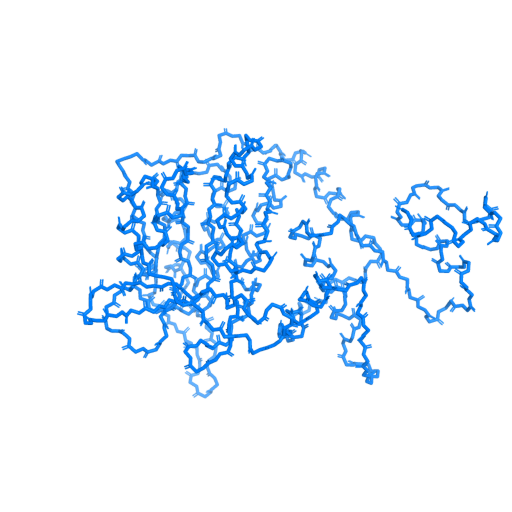62 -18.720 1.00 89.44 235 ASP A N 1
ATOM 1846 C CA . ASP A 1 235 ? -6.411 10.493 -17.750 1.00 89.44 235 ASP A CA 1
ATOM 1847 C C . ASP A 1 235 ? -6.156 8.989 -17.873 1.00 89.44 235 ASP A C 1
ATOM 1849 O O . ASP A 1 235 ? -5.003 8.562 -17.771 1.00 89.44 235 ASP A O 1
ATOM 1853 N N . ARG A 1 236 ? -7.176 8.191 -18.210 1.00 88.44 236 ARG A N 1
ATOM 1854 C CA . ARG A 1 236 ? -7.003 6.771 -18.547 1.00 88.44 236 ARG A CA 1
ATOM 1855 C C . ARG A 1 236 ? -6.099 6.582 -19.764 1.00 88.44 236 ARG A C 1
ATOM 1857 O O . ARG A 1 236 ? -5.168 5.785 -19.705 1.00 88.44 236 ARG A O 1
ATOM 1864 N N . GLU A 1 237 ? -6.307 7.346 -20.834 1.00 89.31 237 GLU A N 1
ATOM 1865 C CA . GLU A 1 237 ? -5.449 7.273 -22.023 1.00 89.31 237 GLU A CA 1
ATOM 1866 C C . GLU A 1 237 ? -3.999 7.681 -21.697 1.00 89.31 237 GLU A C 1
A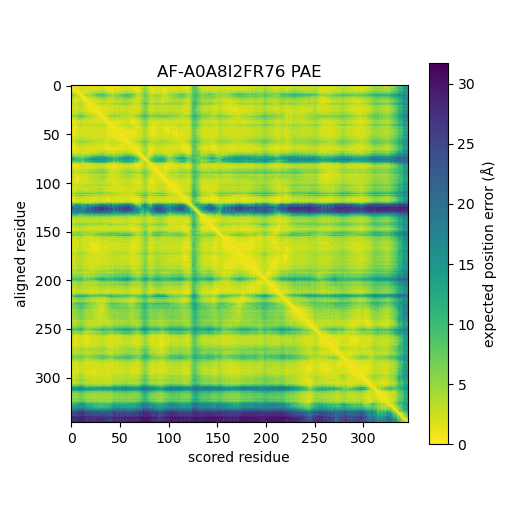TOM 1868 O O . GLU A 1 237 ? -3.039 7.021 -22.110 1.00 89.31 237 GLU A O 1
ATOM 1873 N N . LYS A 1 238 ? -3.809 8.742 -20.899 1.00 88.19 238 LYS A N 1
ATOM 1874 C CA . LYS A 1 238 ? -2.479 9.131 -20.402 1.00 88.19 238 LYS A CA 1
ATOM 1875 C C . LYS A 1 238 ? -1.840 8.007 -19.582 1.00 88.19 238 LYS A C 1
ATOM 1877 O O . LYS A 1 238 ? -0.645 7.755 -19.747 1.00 88.19 238 LYS A O 1
ATOM 1882 N N . GLN A 1 239 ? -2.600 7.350 -18.705 1.00 87.50 239 GLN A N 1
ATOM 1883 C CA . GLN A 1 239 ? -2.125 6.231 -17.889 1.00 87.50 239 GLN A CA 1
ATOM 1884 C C . GLN A 1 239 ? -1.710 5.039 -18.755 1.00 87.50 239 GLN A C 1
ATOM 1886 O O . GLN A 1 239 ? -0.615 4.514 -18.561 1.00 87.50 239 GLN A O 1
ATOM 1891 N N . GLU A 1 240 ? -2.509 4.666 -19.754 1.00 88.69 240 GLU A N 1
ATOM 1892 C CA . GLU A 1 240 ? -2.190 3.572 -20.680 1.00 88.69 240 GLU A CA 1
ATOM 1893 C C . GLU A 1 240 ? -0.866 3.814 -21.412 1.00 88.69 240 GLU A C 1
ATOM 1895 O O . GLU A 1 240 ? -0.005 2.932 -21.472 1.00 88.69 240 GLU A O 1
ATOM 1900 N N . ARG A 1 241 ? -0.631 5.050 -21.868 1.00 89.69 241 ARG A N 1
ATOM 1901 C CA . ARG A 1 241 ? 0.632 5.443 -22.515 1.00 89.69 241 ARG A CA 1
ATOM 1902 C C . ARG A 1 241 ? 1.853 5.304 -21.599 1.00 89.69 241 ARG A C 1
ATOM 1904 O O . ARG A 1 241 ? 2.961 5.114 -22.100 1.00 89.69 241 ARG A O 1
ATOM 1911 N N . ARG A 1 242 ? 1.695 5.373 -20.269 1.00 92.38 242 ARG A N 1
ATOM 1912 C CA . ARG A 1 242 ? 2.814 5.195 -19.317 1.00 92.38 242 ARG A CA 1
ATOM 1913 C C . ARG A 1 242 ? 3.357 3.769 -19.321 1.00 92.38 242 ARG A C 1
ATOM 1915 O O . ARG A 1 242 ? 4.516 3.585 -18.957 1.00 92.38 242 ARG A O 1
ATOM 1922 N N . PHE A 1 243 ? 2.571 2.777 -19.735 1.00 93.62 243 PHE A N 1
ATOM 1923 C CA . PHE A 1 243 ? 3.004 1.378 -19.780 1.00 93.62 243 PHE A CA 1
ATOM 1924 C C . PHE A 1 243 ? 3.856 1.035 -21.010 1.00 93.62 243 PHE A C 1
ATOM 1926 O O . PHE A 1 243 ? 4.390 -0.072 -21.079 1.00 93.62 243 PHE A O 1
ATOM 1933 N N . GLY A 1 244 ? 4.018 1.954 -21.969 1.00 92.06 244 GLY A N 1
ATOM 1934 C CA . GLY A 1 244 ? 4.793 1.701 -23.184 1.00 92.06 244 GLY A CA 1
ATOM 1935 C C . GLY A 1 244 ? 4.295 0.458 -23.928 1.00 92.06 244 GLY A C 1
ATOM 1936 O O . GLY A 1 244 ? 3.094 0.222 -24.033 1.00 92.06 244 GLY A O 1
ATOM 1937 N N . LYS A 1 245 ? 5.220 -0.363 -24.434 1.00 94.06 245 LYS A N 1
ATOM 1938 C CA . LYS A 1 245 ? 4.915 -1.623 -25.135 1.00 94.06 245 LYS A CA 1
ATOM 1939 C C . LYS A 1 245 ? 4.979 -2.855 -24.225 1.00 94.06 245 LYS A C 1
ATOM 1941 O O . LYS A 1 245 ? 5.358 -3.930 -24.690 1.00 94.06 245 LYS A O 1
ATOM 1946 N N . LEU A 1 246 ? 4.684 -2.716 -22.928 1.00 95.25 246 LEU A N 1
ATOM 1947 C CA . LEU A 1 246 ? 4.617 -3.876 -22.034 1.00 95.25 246 LEU A CA 1
ATOM 1948 C C . LEU A 1 246 ? 3.672 -4.953 -22.621 1.00 95.25 246 LEU A C 1
ATOM 1950 O O . LEU A 1 246 ? 2.596 -4.598 -23.106 1.00 95.25 246 LEU A O 1
ATOM 1954 N N . PRO A 1 247 ? 4.032 -6.255 -22.568 1.00 93.25 247 PRO A N 1
ATOM 1955 C CA . PRO A 1 247 ? 3.148 -7.342 -23.008 1.00 93.25 247 PRO A CA 1
ATOM 1956 C C . PRO A 1 247 ? 1.805 -7.251 -22.288 1.00 93.25 247 PRO A C 1
ATOM 1958 O O . PRO A 1 247 ? 1.846 -6.879 -21.122 1.00 93.25 247 PRO A O 1
ATOM 1961 N N . PRO A 1 248 ? 0.652 -7.600 -22.887 1.00 90.38 248 PRO A N 1
ATOM 1962 C CA . PRO A 1 248 ? -0.666 -7.438 -22.264 1.00 90.38 248 PRO A CA 1
ATOM 1963 C C . PRO A 1 248 ? -0.792 -8.162 -20.914 1.00 90.38 248 PRO A C 1
ATOM 1965 O O . PRO A 1 248 ? -0.009 -9.056 -20.584 1.00 90.38 248 PRO A O 1
ATOM 1968 N N . VAL A 1 249 ? -1.766 -7.749 -20.098 1.00 87.94 249 VAL A N 1
ATOM 1969 C CA . VAL A 1 249 ? -2.084 -8.467 -18.853 1.00 87.94 249 VAL A CA 1
ATOM 1970 C C . VAL A 1 249 ? -2.567 -9.878 -19.229 1.00 87.94 249 VAL A C 1
ATOM 1972 O O . VAL A 1 249 ? -3.352 -9.994 -20.170 1.00 87.94 249 VAL A O 1
ATOM 1975 N N . PRO A 1 250 ? -2.116 -10.946 -18.543 1.00 85.19 250 PRO A N 1
ATOM 1976 C CA . PRO A 1 250 ? -2.597 -12.300 -18.815 1.00 85.19 250 PRO A CA 1
ATOM 1977 C C . PRO A 1 250 ? -4.119 -12.414 -18.654 1.00 85.19 250 PRO A C 1
ATOM 1979 O O . PRO A 1 250 ? -4.671 -11.855 -17.708 1.00 85.19 250 PRO A O 1
ATOM 1982 N N . GLU A 1 251 ? -4.787 -13.199 -19.508 1.00 83.56 251 GLU A N 1
ATOM 1983 C CA . GLU A 1 251 ? -6.252 -13.393 -19.467 1.00 83.56 251 GLU A CA 1
ATOM 1984 C C . GLU A 1 251 ? -6.751 -13.909 -18.107 1.00 83.56 251 GLU A C 1
ATOM 1986 O O . GLU A 1 251 ? -7.814 -13.521 -17.626 1.00 83.56 251 GLU A O 1
ATOM 1991 N N . HIS A 1 252 ? -5.956 -14.755 -17.448 1.00 81.25 252 HIS A N 1
ATOM 1992 C CA . HIS A 1 252 ? -6.267 -15.315 -16.130 1.00 81.25 252 HIS A CA 1
ATOM 1993 C C . HIS A 1 252 ? -5.740 -14.478 -14.956 1.00 81.25 252 HIS A C 1
ATOM 1995 O O . HIS A 1 252 ? -5.754 -14.953 -13.823 1.00 81.25 252 HIS A O 1
ATOM 2001 N N . HIS A 1 253 ? -5.313 -13.237 -15.205 1.00 83.56 253 HIS A N 1
ATOM 2002 C CA . HIS A 1 253 ? -4.625 -12.369 -14.247 1.00 83.56 253 HIS A CA 1
ATOM 2003 C C . HIS A 1 253 ? -3.279 -12.938 -13.765 1.00 83.56 253 HIS A C 1
ATOM 2005 O O . HIS A 1 253 ? -2.912 -14.089 -14.004 1.00 83.56 253 HIS A O 1
ATOM 2011 N N . PHE A 1 254 ? -2.489 -12.090 -13.108 1.00 88.44 254 PHE A N 1
ATOM 2012 C CA . PHE A 1 254 ? -1.238 -12.506 -12.487 1.00 88.44 254 PHE A CA 1
ATOM 2013 C C . PHE A 1 254 ? -1.511 -13.122 -11.109 1.00 88.44 254 PHE A C 1
ATOM 2015 O O . PHE A 1 254 ? -2.002 -12.434 -10.216 1.00 88.44 254 PHE A O 1
ATOM 2022 N N . ILE A 1 255 ? -1.175 -14.401 -10.927 1.00 85.94 255 ILE A N 1
ATOM 2023 C CA . ILE A 1 255 ? -1.447 -15.153 -9.693 1.00 85.94 255 ILE A CA 1
ATOM 2024 C C . ILE A 1 255 ? -0.128 -15.642 -9.084 1.00 85.94 255 ILE A C 1
ATOM 2026 O O . ILE A 1 255 ? 0.719 -16.214 -9.770 1.00 85.94 255 ILE A O 1
ATOM 2030 N N . GLY A 1 256 ? 0.016 -15.461 -7.769 1.00 88.38 256 GLY A N 1
ATOM 2031 C CA . GLY A 1 256 ? 1.172 -15.927 -7.005 1.00 88.38 256 GLY A CA 1
ATOM 2032 C C . GLY A 1 256 ? 2.395 -15.025 -7.166 1.00 88.38 256 GLY A C 1
ATOM 2033 O O . GLY A 1 256 ? 2.287 -13.878 -7.590 1.00 88.38 256 GLY A O 1
ATOM 2034 N N . ARG A 1 257 ? 3.574 -15.541 -6.791 1.00 94.06 257 ARG A N 1
ATOM 2035 C CA . ARG A 1 257 ? 4.886 -14.876 -6.967 1.00 94.06 257 ARG A CA 1
ATOM 2036 C C . ARG A 1 257 ? 5.011 -13.499 -6.296 1.00 94.06 257 ARG A C 1
ATOM 2038 O O . ARG A 1 257 ? 5.876 -12.692 -6.637 1.00 94.06 257 ARG A O 1
ATOM 2045 N N . SER A 1 258 ? 4.137 -13.210 -5.338 1.00 94.69 258 SER A N 1
ATOM 2046 C CA . SER A 1 258 ? 4.076 -11.921 -4.652 1.00 94.69 258 SER A CA 1
ATOM 2047 C C . SER A 1 258 ? 5.330 -11.663 -3.806 1.00 94.69 258 SER A C 1
ATOM 2049 O O . SER A 1 258 ? 5.779 -10.524 -3.681 1.00 94.69 258 SER A O 1
ATOM 2051 N N . ARG A 1 259 ? 5.953 -12.729 -3.281 1.00 95.50 259 ARG A N 1
ATOM 2052 C CA . ARG A 1 259 ? 7.237 -12.673 -2.567 1.00 95.50 259 ARG A CA 1
ATOM 2053 C C . ARG A 1 259 ? 8.360 -12.219 -3.492 1.00 95.50 259 ARG A C 1
ATOM 2055 O O . ARG A 1 259 ? 9.133 -11.336 -3.131 1.00 95.50 259 ARG A O 1
ATOM 2062 N N . GLU A 1 260 ? 8.425 -12.777 -4.697 1.00 96.62 260 GLU A N 1
ATOM 2063 C CA . GLU A 1 260 ? 9.392 -12.397 -5.722 1.00 96.62 260 GLU A CA 1
ATOM 2064 C C . GLU A 1 260 ? 9.177 -10.958 -6.195 1.00 96.62 260 GLU A C 1
ATOM 2066 O O . GLU A 1 260 ? 10.154 -10.227 -6.348 1.00 96.62 260 GLU A O 1
ATOM 2071 N N . LEU A 1 261 ? 7.925 -10.516 -6.353 1.00 96.50 261 LEU A N 1
ATOM 2072 C CA . LEU A 1 261 ? 7.621 -9.109 -6.635 1.00 96.50 261 LEU A CA 1
ATOM 2073 C C . LEU A 1 261 ? 8.139 -8.186 -5.533 1.00 96.50 261 LEU A C 1
ATOM 2075 O O . LEU A 1 261 ? 8.896 -7.262 -5.824 1.00 96.50 261 LEU A O 1
ATOM 2079 N N . LEU A 1 262 ? 7.820 -8.477 -4.269 1.00 96.19 262 LEU A N 1
ATOM 2080 C CA . LEU A 1 262 ? 8.289 -7.677 -3.137 1.00 96.19 262 LEU A CA 1
ATOM 2081 C C . LEU A 1 262 ? 9.823 -7.643 -3.059 1.00 96.19 262 LEU A C 1
ATOM 2083 O O . LEU A 1 262 ? 10.419 -6.599 -2.786 1.00 96.19 262 LEU A O 1
ATOM 2087 N N . LYS A 1 263 ? 10.475 -8.779 -3.326 1.00 96.62 263 LYS A N 1
ATOM 2088 C CA . LYS A 1 263 ? 11.936 -8.889 -3.390 1.00 96.62 263 LYS A CA 1
ATOM 2089 C C . LYS A 1 263 ? 12.516 -7.962 -4.458 1.00 96.62 263 LYS A C 1
ATOM 2091 O O . LYS A 1 263 ? 13.493 -7.266 -4.183 1.00 96.62 263 LYS A O 1
ATOM 2096 N N . LEU A 1 264 ? 11.922 -7.931 -5.652 1.00 97.31 264 LEU A N 1
ATOM 2097 C CA . LEU A 1 264 ? 12.354 -7.057 -6.745 1.00 97.31 264 LEU A CA 1
ATOM 2098 C C . LEU A 1 264 ? 12.107 -5.581 -6.430 1.00 97.31 264 LEU A C 1
ATOM 2100 O O . LEU A 1 264 ? 12.981 -4.762 -6.690 1.00 97.31 264 LEU A O 1
ATOM 2104 N N . GLU A 1 265 ? 10.973 -5.235 -5.823 1.00 96.38 265 GLU A N 1
ATOM 2105 C CA . GLU A 1 265 ? 10.697 -3.864 -5.381 1.00 96.38 265 GLU A CA 1
ATOM 2106 C C . GLU A 1 265 ? 11.722 -3.376 -4.358 1.00 96.38 265 GLU A C 1
ATOM 2108 O O . GLU A 1 265 ? 12.217 -2.252 -4.456 1.00 96.38 265 GLU A O 1
ATOM 2113 N N . ARG A 1 266 ? 12.072 -4.224 -3.384 1.00 95.88 266 ARG A N 1
ATOM 2114 C CA . ARG A 1 266 ? 13.121 -3.929 -2.399 1.00 95.88 266 ARG A CA 1
ATOM 2115 C C . ARG A 1 266 ? 14.491 -3.807 -3.062 1.00 95.88 266 ARG A C 1
ATOM 2117 O O . ARG A 1 266 ? 15.243 -2.903 -2.712 1.00 95.88 266 ARG A O 1
ATOM 2124 N N . LEU A 1 267 ? 14.801 -4.668 -4.032 1.00 96.69 267 LEU A N 1
ATOM 2125 C CA . LEU A 1 267 ? 16.066 -4.618 -4.765 1.00 96.69 267 LEU A CA 1
ATOM 2126 C C . LEU A 1 267 ? 16.184 -3.328 -5.581 1.00 96.69 267 LEU A C 1
ATOM 2128 O O . LEU A 1 267 ? 17.202 -2.650 -5.481 1.00 96.69 267 LEU A O 1
ATOM 2132 N N . LEU A 1 268 ? 15.141 -2.953 -6.322 1.00 95.62 268 LEU A N 1
ATOM 2133 C CA . LEU A 1 268 ? 15.114 -1.731 -7.133 1.00 95.62 268 LEU A CA 1
ATOM 2134 C C . LEU A 1 268 ? 15.072 -0.446 -6.293 1.00 95.62 268 LEU A C 1
ATOM 2136 O O . LEU A 1 268 ? 15.445 0.619 -6.771 1.00 95.62 268 LEU A O 1
ATOM 2140 N N . ALA A 1 269 ? 14.662 -0.530 -5.025 1.00 92.38 269 ALA A N 1
ATOM 2141 C CA . ALA A 1 269 ? 14.808 0.581 -4.085 1.00 92.38 269 ALA A CA 1
ATOM 2142 C C . ALA A 1 269 ? 16.267 0.793 -3.630 1.00 92.38 269 ALA A C 1
ATOM 2144 O O . ALA A 1 269 ? 16.601 1.872 -3.148 1.00 92.38 269 ALA A O 1
ATOM 2145 N N . GLN A 1 270 ? 17.127 -0.223 -3.755 1.00 92.88 270 GLN A N 1
ATOM 2146 C CA . GLN A 1 270 ? 18.535 -0.181 -3.334 1.00 92.88 270 GLN A CA 1
ATOM 2147 C C . GLN A 1 270 ? 19.521 -0.116 -4.510 1.00 92.88 270 GLN A C 1
ATOM 2149 O O . GLN A 1 270 ? 20.654 0.339 -4.347 1.00 92.88 270 GLN A O 1
ATOM 2154 N N . LYS A 1 271 ? 19.129 -0.637 -5.674 1.00 95.62 271 LYS A N 1
ATOM 2155 C CA . LYS A 1 271 ? 19.949 -0.806 -6.877 1.00 95.62 271 LYS A CA 1
ATOM 2156 C C . LYS A 1 271 ? 19.174 -0.302 -8.090 1.00 95.62 271 LYS A C 1
ATOM 2158 O O . LYS A 1 271 ? 17.956 -0.382 -8.127 1.00 95.62 271 LYS A O 1
ATOM 2163 N N . SER A 1 272 ? 19.879 0.154 -9.118 1.00 94.31 272 SER A N 1
ATOM 2164 C CA . SER A 1 272 ? 19.260 0.660 -10.351 1.00 94.31 272 SER A CA 1
ATOM 2165 C C . SER A 1 272 ? 18.791 -0.432 -11.319 1.00 94.31 272 SER A C 1
ATOM 2167 O O . SER A 1 272 ? 18.157 -0.120 -12.323 1.00 94.31 272 SER A O 1
ATOM 2169 N N . TYR A 1 273 ? 19.102 -1.704 -11.053 1.00 94.94 273 TYR A N 1
ATOM 2170 C CA . TYR A 1 273 ? 18.763 -2.818 -11.934 1.00 94.94 273 TYR A CA 1
ATOM 2171 C C . TYR A 1 273 ? 18.466 -4.102 -11.153 1.00 94.94 273 TYR A C 1
ATOM 2173 O O . TYR A 1 273 ? 18.933 -4.299 -10.029 1.00 94.94 273 TYR A O 1
ATOM 2181 N N . ALA A 1 274 ? 17.712 -4.996 -11.789 1.00 96.12 274 ALA A N 1
ATOM 2182 C CA . ALA A 1 274 ? 17.446 -6.350 -11.326 1.00 96.12 274 ALA A CA 1
ATOM 2183 C C . ALA A 1 274 ? 17.501 -7.310 -12.521 1.00 96.12 274 ALA A C 1
ATOM 2185 O O . ALA A 1 274 ? 17.063 -6.962 -13.617 1.00 96.12 274 ALA A O 1
ATOM 2186 N N . VAL A 1 275 ? 18.027 -8.518 -12.310 1.00 95.56 275 VAL A N 1
ATOM 2187 C CA . VAL A 1 275 ? 18.112 -9.557 -13.345 1.00 95.56 275 VAL A CA 1
ATOM 2188 C C . VAL A 1 275 ? 17.279 -10.757 -12.915 1.00 95.56 275 VAL A C 1
ATOM 2190 O O . VAL A 1 275 ? 17.441 -11.273 -11.810 1.00 95.56 275 VAL A O 1
ATOM 2193 N N . LEU A 1 276 ? 16.388 -11.203 -13.800 1.00 95.62 276 LEU A N 1
ATOM 2194 C CA . LEU A 1 276 ? 15.566 -12.392 -13.605 1.00 95.62 276 LEU A CA 1
ATOM 2195 C C . LEU A 1 276 ? 16.135 -13.554 -14.418 1.00 95.62 276 LEU A C 1
ATOM 2197 O O . LEU A 1 276 ? 16.068 -13.554 -15.646 1.00 95.62 276 LEU A O 1
ATOM 2201 N N . CYS A 1 277 ? 16.652 -14.563 -13.723 1.00 94.69 277 CYS A N 1
ATOM 2202 C CA . CYS A 1 277 ? 17.208 -15.773 -14.324 1.00 94.69 277 CYS A CA 1
ATOM 2203 C C . CYS A 1 277 ? 16.281 -16.970 -14.085 1.00 94.69 277 CYS A C 1
ATOM 2205 O O . CYS A 1 277 ? 15.633 -17.067 -13.046 1.00 94.69 277 CYS A O 1
ATOM 2207 N N . GLY A 1 278 ? 16.220 -17.891 -15.045 1.00 93.25 278 GLY A N 1
ATOM 2208 C CA . GLY A 1 278 ? 15.400 -19.101 -14.956 1.00 93.25 278 GLY A CA 1
ATOM 2209 C C . GLY A 1 278 ? 15.099 -19.687 -16.331 1.00 93.25 278 GLY A C 1
ATOM 2210 O O . GLY A 1 278 ? 15.328 -19.031 -17.352 1.00 93.25 278 GLY A O 1
ATOM 2211 N N . GLN A 1 279 ? 14.561 -20.902 -16.365 1.00 94.31 279 GLN A N 1
ATOM 2212 C CA . GLN A 1 279 ? 14.242 -21.604 -17.610 1.00 94.31 279 GLN A CA 1
ATOM 2213 C C . GLN A 1 279 ? 13.162 -20.883 -18.435 1.00 94.31 279 GLN A C 1
ATOM 2215 O O . GLN A 1 279 ? 12.449 -19.997 -17.944 1.00 94.31 279 GLN A O 1
ATOM 2220 N N . GLY A 1 280 ? 13.096 -21.187 -19.733 1.00 92.44 280 GLY A N 1
ATOM 2221 C CA . GLY A 1 280 ? 12.027 -20.695 -20.607 1.00 92.44 280 GLY A CA 1
ATOM 2222 C C . GLY A 1 280 ? 10.656 -21.139 -20.089 1.00 92.44 280 GLY A C 1
ATOM 2223 O O . GLY A 1 280 ? 10.537 -22.224 -19.541 1.00 92.44 280 GLY A O 1
ATOM 2224 N N . GLY A 1 281 ? 9.634 -20.288 -20.215 1.00 90.06 281 GLY A N 1
ATOM 2225 C CA . GLY A 1 281 ? 8.272 -20.605 -19.755 1.00 90.06 281 GLY A CA 1
ATOM 2226 C C . GLY A 1 281 ? 7.974 -20.330 -18.272 1.00 90.06 281 GLY A C 1
ATOM 2227 O O . GLY A 1 281 ? 6.810 -20.216 -17.916 1.00 90.06 281 GLY A O 1
ATOM 2228 N N . GLU A 1 282 ? 8.978 -20.079 -17.426 1.00 91.94 282 GLU A N 1
ATOM 2229 C CA . GLU A 1 282 ? 8.825 -19.825 -15.971 1.00 91.94 282 GLU A CA 1
ATOM 2230 C C . GLU A 1 282 ? 8.159 -18.476 -15.594 1.00 91.94 282 GLU A C 1
ATOM 2232 O O . GLU A 1 282 ? 8.235 -18.008 -14.454 1.00 91.94 282 GLU A O 1
ATOM 2237 N N . GLY A 1 283 ? 7.574 -17.767 -16.565 1.00 92.00 283 GLY A N 1
ATOM 2238 C CA . GLY A 1 283 ? 6.871 -16.502 -16.325 1.00 92.00 283 GLY A CA 1
ATOM 2239 C C . GLY A 1 283 ? 7.765 -15.303 -15.981 1.00 92.00 283 GLY A C 1
ATOM 2240 O O . GLY A 1 283 ? 7.275 -14.329 -15.419 1.00 92.00 283 GLY A O 1
ATOM 2241 N N . LYS A 1 284 ? 9.066 -15.325 -16.312 1.00 94.88 284 LYS A N 1
ATOM 2242 C CA . LYS A 1 284 ? 10.003 -14.211 -16.030 1.00 94.88 284 LYS A CA 1
ATOM 2243 C C . LYS A 1 284 ? 9.552 -12.884 -16.646 1.00 94.88 284 LYS A C 1
ATOM 2245 O O . LYS A 1 284 ? 9.506 -11.870 -15.958 1.00 94.88 284 LYS A O 1
ATOM 2250 N N . THR A 1 285 ? 9.195 -12.907 -17.930 1.00 93.94 285 THR A N 1
ATOM 2251 C CA . THR A 1 285 ? 8.687 -11.734 -18.655 1.00 93.94 285 THR A CA 1
ATOM 2252 C C . THR A 1 285 ? 7.388 -11.235 -18.032 1.00 93.94 285 THR A C 1
ATOM 2254 O O . THR A 1 285 ? 7.229 -10.038 -17.821 1.00 93.94 285 THR A O 1
ATOM 2257 N N . THR A 1 286 ? 6.496 -12.156 -17.663 1.00 94.44 286 THR A N 1
ATOM 2258 C CA . THR A 1 286 ? 5.234 -11.840 -16.990 1.00 94.44 286 THR A CA 1
ATOM 2259 C C . THR A 1 286 ? 5.472 -11.174 -15.633 1.00 94.44 286 THR A C 1
ATOM 2261 O O . THR A 1 286 ? 4.871 -10.143 -15.356 1.00 94.44 286 THR A O 1
ATOM 2264 N N . LEU A 1 287 ? 6.394 -11.700 -14.818 1.00 95.94 287 LEU A N 1
ATOM 2265 C CA . LEU A 1 287 ? 6.787 -11.125 -13.527 1.00 95.94 287 LEU A CA 1
ATOM 2266 C C . LEU A 1 287 ? 7.389 -9.719 -13.685 1.00 95.94 287 LEU A C 1
ATOM 2268 O O . LEU A 1 287 ? 7.030 -8.815 -12.936 1.00 95.94 287 LEU A O 1
ATOM 2272 N N . ALA A 1 288 ? 8.272 -9.520 -14.668 1.00 96.56 288 ALA A N 1
ATOM 2273 C CA . ALA A 1 288 ? 8.869 -8.214 -14.953 1.00 96.56 288 ALA A CA 1
ATOM 2274 C C . ALA A 1 288 ? 7.824 -7.188 -15.415 1.00 96.56 288 ALA A C 1
ATOM 2276 O O . ALA A 1 288 ? 7.822 -6.050 -14.944 1.00 96.56 288 ALA A O 1
ATOM 2277 N N . ALA A 1 289 ? 6.921 -7.592 -16.312 1.00 96.12 289 ALA A N 1
ATOM 2278 C CA . ALA A 1 289 ? 5.850 -6.731 -16.795 1.00 96.12 289 ALA A CA 1
ATOM 2279 C C . ALA A 1 289 ? 4.875 -6.362 -15.672 1.00 96.12 289 ALA A C 1
ATOM 2281 O O . ALA A 1 289 ? 4.457 -5.210 -15.566 1.00 96.12 289 ALA A O 1
ATOM 2282 N N . GLU A 1 290 ? 4.551 -7.318 -14.803 1.00 96.38 290 GLU A N 1
ATOM 2283 C CA . GLU A 1 290 ? 3.690 -7.086 -13.649 1.00 96.38 290 GLU A CA 1
ATOM 2284 C C . GLU A 1 290 ? 4.331 -6.144 -12.622 1.00 96.38 290 GLU A C 1
ATOM 2286 O O . GLU A 1 290 ? 3.680 -5.211 -12.149 1.00 96.38 290 GLU A O 1
ATOM 2291 N N . LEU A 1 291 ? 5.622 -6.324 -12.331 1.00 96.88 291 LEU A N 1
ATOM 2292 C CA . LEU A 1 291 ? 6.384 -5.401 -11.493 1.00 96.88 291 LEU A CA 1
ATOM 2293 C C . LEU A 1 291 ? 6.364 -3.982 -12.071 1.00 96.88 291 LEU A C 1
ATOM 2295 O O . LEU A 1 291 ? 6.089 -3.029 -11.346 1.00 96.88 291 LEU A O 1
ATOM 2299 N N . ALA A 1 292 ? 6.629 -3.836 -13.372 1.00 97.00 292 ALA A N 1
ATOM 2300 C CA . ALA A 1 292 ? 6.637 -2.538 -14.039 1.00 97.00 292 ALA A CA 1
ATOM 2301 C C . ALA A 1 292 ? 5.272 -1.841 -13.944 1.00 97.00 292 ALA A C 1
ATOM 2303 O O . ALA A 1 292 ? 5.210 -0.659 -13.603 1.00 97.00 292 ALA A O 1
ATOM 2304 N N . ARG A 1 293 ? 4.171 -2.576 -14.166 1.00 95.50 293 ARG A N 1
ATOM 2305 C CA . ARG A 1 293 ? 2.817 -2.044 -13.957 1.00 95.50 293 ARG A CA 1
ATOM 2306 C C . ARG A 1 293 ? 2.624 -1.567 -12.532 1.00 95.50 293 ARG A C 1
ATOM 2308 O O . ARG A 1 293 ? 2.228 -0.427 -12.326 1.00 95.50 293 ARG A O 1
ATOM 2315 N N . TRP A 1 294 ? 2.916 -2.420 -11.558 1.00 95.69 294 TRP A N 1
ATOM 2316 C CA . TRP A 1 294 ? 2.736 -2.097 -10.149 1.00 95.69 294 TRP A CA 1
ATOM 2317 C C . TRP A 1 294 ? 3.515 -0.841 -9.738 1.00 95.69 294 TRP A C 1
ATOM 2319 O O . TRP A 1 294 ? 2.953 0.066 -9.125 1.00 95.69 294 TRP A O 1
ATOM 2329 N N . LEU A 1 295 ? 4.781 -0.737 -10.143 1.00 95.81 295 LEU A N 1
ATOM 2330 C CA . LEU A 1 295 ? 5.639 0.417 -9.871 1.00 95.81 295 LEU A CA 1
ATOM 2331 C C . LEU A 1 295 ? 5.124 1.720 -10.505 1.00 95.81 295 LEU A C 1
ATOM 2333 O O . LEU A 1 295 ? 5.277 2.788 -9.914 1.00 95.81 295 LEU A O 1
ATOM 2337 N N . ILE A 1 296 ? 4.493 1.651 -11.680 1.00 95.12 296 ILE A N 1
ATOM 2338 C CA . ILE A 1 296 ? 3.869 2.815 -12.331 1.00 95.12 296 ILE A CA 1
ATOM 2339 C C . ILE A 1 296 ? 2.589 3.227 -11.615 1.00 95.12 296 ILE A C 1
ATOM 2341 O O . ILE A 1 296 ? 2.401 4.409 -11.312 1.00 95.12 296 ILE A O 1
ATOM 2345 N N . ARG A 1 297 ? 1.716 2.254 -11.341 1.00 94.44 297 ARG A N 1
ATOM 2346 C CA . ARG A 1 297 ? 0.415 2.477 -10.697 1.00 94.44 297 ARG A CA 1
ATOM 2347 C C . ARG A 1 297 ? 0.565 3.008 -9.269 1.00 94.44 297 ARG A C 1
ATOM 2349 O O . ARG A 1 297 ? -0.254 3.790 -8.809 1.00 94.44 297 ARG A O 1
ATOM 2356 N N . THR A 1 298 ? 1.656 2.654 -8.591 1.00 93.75 298 THR A N 1
ATOM 2357 C CA . THR A 1 298 ? 2.009 3.175 -7.258 1.00 93.75 298 THR A CA 1
ATOM 2358 C C . THR A 1 298 ? 2.832 4.465 -7.279 1.00 93.75 298 THR A C 1
ATOM 2360 O O . THR A 1 298 ? 3.304 4.903 -6.232 1.00 93.75 298 THR A O 1
ATOM 2363 N N . GLY A 1 299 ? 3.054 5.063 -8.455 1.00 91.62 299 GLY A N 1
ATOM 2364 C CA . GLY A 1 299 ? 3.787 6.325 -8.595 1.00 91.62 299 GLY A CA 1
ATOM 2365 C C . GLY A 1 299 ? 5.299 6.228 -8.357 1.00 91.62 299 GLY A C 1
ATOM 2366 O O . GLY A 1 299 ? 5.986 7.244 -8.407 1.00 91.62 299 GLY A O 1
ATOM 2367 N N . ARG A 1 300 ? 5.852 5.028 -8.139 1.00 91.81 300 ARG A N 1
ATOM 2368 C CA . ARG A 1 300 ? 7.298 4.828 -7.921 1.00 91.81 300 ARG A CA 1
ATOM 2369 C C . ARG A 1 300 ? 8.104 5.015 -9.204 1.00 91.81 300 ARG A C 1
ATOM 2371 O O . ARG A 1 300 ? 9.273 5.381 -9.141 1.00 91.81 300 ARG A O 1
ATOM 2378 N N . PHE A 1 301 ? 7.482 4.759 -10.353 1.00 93.31 301 PHE A N 1
ATOM 2379 C CA . PHE A 1 301 ? 8.038 5.011 -11.678 1.00 93.31 301 PHE A CA 1
ATOM 2380 C C . PHE A 1 301 ? 7.043 5.802 -12.531 1.00 93.31 301 PHE A C 1
ATOM 2382 O O . PHE A 1 301 ? 5.831 5.584 -12.499 1.00 93.31 301 PHE A O 1
ATOM 2389 N N . LEU A 1 302 ? 7.558 6.724 -13.342 1.00 91.56 302 LEU A N 1
ATOM 2390 C CA . LEU A 1 302 ? 6.708 7.539 -14.207 1.00 91.56 302 LEU A CA 1
ATOM 2391 C C . LEU A 1 302 ? 6.208 6.750 -15.418 1.00 91.56 302 LEU A C 1
ATOM 2393 O O . LEU A 1 302 ? 5.043 6.885 -15.787 1.00 91.56 302 LEU A O 1
ATOM 2397 N N . ARG A 1 303 ? 7.071 5.938 -16.038 1.00 93.44 303 ARG A N 1
ATOM 2398 C CA . ARG A 1 303 ? 6.784 5.188 -17.268 1.00 93.44 303 ARG A CA 1
ATOM 2399 C C . ARG A 1 303 ? 7.591 3.892 -17.325 1.00 93.44 303 ARG A C 1
ATOM 2401 O O . ARG A 1 303 ? 8.608 3.771 -16.646 1.00 93.44 303 ARG A O 1
ATOM 2408 N N . ALA A 1 304 ? 7.157 2.966 -18.172 1.00 94.88 304 ALA A N 1
ATOM 2409 C CA . ALA A 1 304 ? 7.878 1.753 -18.532 1.00 94.88 304 ALA A CA 1
ATOM 2410 C C . ALA A 1 304 ? 8.121 1.708 -20.034 1.00 94.88 304 ALA A C 1
ATOM 2412 O O . ALA A 1 304 ? 7.393 2.282 -20.842 1.00 94.88 304 ALA A O 1
ATOM 2413 N N . VAL A 1 305 ? 9.165 0.972 -20.381 1.00 93.88 305 VAL A N 1
ATOM 2414 C CA . VAL A 1 305 ? 9.574 0.686 -21.744 1.00 93.88 305 VAL A CA 1
ATOM 2415 C C . VAL A 1 305 ? 9.871 -0.794 -21.807 1.00 93.88 305 VAL A C 1
ATOM 2417 O O . VAL A 1 305 ? 10.532 -1.337 -20.921 1.00 93.88 305 VAL A O 1
ATOM 2420 N N . PHE A 1 306 ? 9.398 -1.440 -22.863 1.00 95.00 306 PHE A N 1
ATOM 2421 C CA . PHE A 1 306 ? 9.655 -2.850 -23.089 1.00 95.00 306 PHE A CA 1
ATOM 2422 C C . PHE A 1 306 ? 10.356 -3.044 -24.425 1.00 95.00 306 PHE A C 1
ATOM 2424 O O . PHE A 1 306 ? 9.901 -2.548 -25.458 1.00 95.00 306 PHE A O 1
ATOM 2431 N N . VAL A 1 307 ? 11.465 -3.777 -24.405 1.00 93.06 307 VAL A N 1
ATOM 2432 C CA . VAL A 1 307 ? 12.189 -4.180 -25.608 1.00 93.06 307 VAL A CA 1
ATOM 2433 C C . VAL A 1 307 ? 12.341 -5.692 -25.570 1.00 93.06 307 VAL A C 1
ATOM 2435 O O . VAL A 1 307 ? 13.049 -6.227 -24.721 1.00 93.06 307 VAL A O 1
ATOM 2438 N N . CYS A 1 308 ? 11.663 -6.381 -26.488 1.00 91.06 308 CYS A N 1
ATOM 2439 C CA . CYS A 1 308 ? 11.910 -7.799 -26.709 1.00 91.06 308 CYS A CA 1
ATOM 2440 C C . CYS A 1 308 ? 13.256 -7.966 -27.420 1.00 91.06 308 CYS A C 1
ATOM 2442 O O . CYS A 1 308 ? 13.483 -7.334 -28.456 1.00 91.06 308 CYS A O 1
ATOM 2444 N N . MET A 1 309 ? 14.122 -8.811 -26.860 1.00 88.75 309 MET A N 1
ATOM 2445 C CA . MET A 1 309 ? 15.457 -9.094 -27.395 1.00 88.75 309 MET A CA 1
ATOM 2446 C C . MET A 1 309 ? 15.482 -10.279 -28.372 1.00 88.75 309 MET A C 1
ATOM 2448 O O . MET A 1 309 ? 16.545 -10.588 -28.892 1.00 88.75 309 MET A O 1
ATOM 2452 N N . GLU A 1 310 ? 14.347 -10.939 -28.635 1.00 86.88 310 GLU A N 1
ATOM 2453 C CA . GLU A 1 310 ? 14.271 -12.073 -29.577 1.00 86.88 310 GLU A CA 1
ATOM 2454 C C . GLU A 1 310 ? 14.710 -11.669 -30.996 1.00 86.88 310 GLU A C 1
ATOM 2456 O O . GLU A 1 310 ? 15.454 -12.403 -31.643 1.00 86.88 310 GLU A O 1
ATOM 2461 N N . ASP A 1 311 ? 14.349 -10.448 -31.410 1.00 79.88 311 ASP A N 1
ATOM 2462 C CA . ASP A 1 311 ? 14.630 -9.900 -32.744 1.00 79.88 311 ASP A CA 1
ATOM 2463 C C . ASP A 1 311 ? 15.598 -8.698 -32.711 1.00 79.88 311 ASP A C 1
ATOM 2465 O O . ASP A 1 311 ? 15.530 -7.816 -33.573 1.00 79.88 311 ASP A O 1
ATOM 2469 N N . VAL A 1 312 ? 16.440 -8.575 -31.675 1.00 84.00 312 VAL A N 1
ATOM 2470 C CA . VAL A 1 312 ? 17.380 -7.446 -31.523 1.00 84.00 312 VAL A CA 1
ATOM 2471 C C . VAL A 1 312 ? 18.801 -7.945 -31.317 1.00 84.00 312 VAL A C 1
ATOM 2473 O O . VAL A 1 312 ? 19.104 -8.576 -30.308 1.00 84.00 312 VAL A O 1
ATOM 2476 N N . TYR A 1 313 ? 19.688 -7.589 -32.248 1.00 83.44 313 TYR A N 1
ATOM 2477 C CA . TYR A 1 313 ? 21.074 -8.070 -32.269 1.00 83.44 313 TYR A CA 1
ATOM 2478 C C . TYR A 1 313 ? 22.120 -6.978 -32.009 1.00 83.44 313 TYR A C 1
ATOM 2480 O O . TYR A 1 313 ? 23.309 -7.278 -31.925 1.00 83.44 313 TYR A O 1
ATOM 2488 N N . ASP A 1 314 ? 21.709 -5.716 -31.861 1.00 86.25 314 ASP A N 1
ATOM 2489 C CA . ASP A 1 314 ? 22.618 -4.592 -31.650 1.00 86.25 314 ASP A CA 1
ATOM 2490 C C . ASP A 1 314 ? 22.070 -3.559 -30.648 1.00 86.25 314 ASP A C 1
ATOM 2492 O O . ASP A 1 314 ? 20.863 -3.384 -30.472 1.00 86.25 314 ASP A O 1
ATOM 2496 N N . VAL A 1 315 ? 22.989 -2.847 -29.991 1.00 86.38 315 VAL A N 1
ATOM 2497 C CA . VAL A 1 315 ? 22.671 -1.867 -28.939 1.00 86.38 315 VAL A CA 1
ATOM 2498 C C . VAL A 1 315 ? 21.911 -0.656 -29.485 1.00 86.38 315 VAL A C 1
ATOM 2500 O O . VAL A 1 315 ? 21.072 -0.101 -28.776 1.00 86.38 315 VAL A O 1
ATOM 2503 N N . ARG A 1 316 ? 22.155 -0.237 -30.735 1.00 86.12 316 ARG A N 1
ATOM 2504 C CA . ARG A 1 316 ? 21.477 0.940 -31.299 1.00 86.12 316 ARG A CA 1
ATOM 2505 C C . ARG A 1 316 ? 19.995 0.669 -31.484 1.00 86.12 316 ARG A C 1
ATOM 2507 O O . ARG A 1 316 ? 19.196 1.531 -31.141 1.00 86.12 316 ARG A O 1
ATOM 2514 N N . THR A 1 317 ? 19.631 -0.524 -31.945 1.00 87.44 317 THR A N 1
ATOM 2515 C CA . THR A 1 317 ? 18.230 -0.940 -32.066 1.00 87.44 317 THR A CA 1
ATOM 2516 C C . THR A 1 317 ? 17.529 -0.967 -30.707 1.00 87.44 317 THR A C 1
ATOM 2518 O O . THR A 1 317 ? 16.371 -0.557 -30.613 1.00 87.44 317 THR A O 1
ATOM 2521 N N . VAL A 1 318 ? 18.212 -1.386 -29.632 1.00 88.69 318 VAL A N 1
ATOM 2522 C CA . VAL A 1 318 ? 17.652 -1.305 -28.268 1.00 88.69 318 VAL A CA 1
ATOM 2523 C C . VAL A 1 318 ? 17.362 0.148 -27.897 1.00 88.69 318 VAL A C 1
ATOM 2525 O O . VAL A 1 318 ? 16.235 0.464 -27.519 1.00 88.69 318 VAL A O 1
ATOM 2528 N N . VAL A 1 319 ? 18.346 1.039 -28.051 1.00 88.62 319 VAL A N 1
ATOM 2529 C CA . VAL A 1 319 ? 18.198 2.464 -27.710 1.00 88.62 319 VAL A CA 1
ATOM 2530 C C . VAL A 1 319 ? 17.111 3.134 -28.556 1.00 88.62 319 VAL A C 1
ATOM 2532 O O . VAL A 1 319 ? 16.300 3.883 -28.016 1.00 88.62 319 VAL A O 1
ATOM 2535 N N . ASP A 1 320 ? 17.031 2.818 -29.849 1.00 88.31 320 ASP A N 1
ATOM 2536 C CA . ASP A 1 320 ? 15.992 3.318 -30.753 1.00 88.31 320 ASP A CA 1
ATOM 2537 C C . ASP A 1 320 ? 14.588 2.905 -30.297 1.00 88.31 320 ASP A C 1
ATOM 2539 O O . ASP A 1 320 ? 13.712 3.753 -30.104 1.00 88.31 320 ASP A O 1
ATOM 2543 N N . ARG A 1 321 ? 14.392 1.609 -30.013 1.00 90.00 321 ARG A N 1
ATOM 2544 C CA . ARG A 1 321 ? 13.114 1.077 -29.513 1.00 90.00 321 ARG A CA 1
ATOM 2545 C C . ARG A 1 321 ? 12.735 1.655 -28.153 1.00 90.00 321 ARG A C 1
ATOM 2547 O O . ARG A 1 321 ? 11.540 1.800 -27.877 1.00 90.00 321 ARG A O 1
ATOM 2554 N N . MET A 1 322 ? 13.717 1.956 -27.302 1.00 89.88 322 MET A N 1
ATOM 2555 C CA . MET A 1 322 ? 13.470 2.618 -26.024 1.00 89.88 322 MET A CA 1
ATOM 2556 C C . MET A 1 322 ? 13.038 4.069 -26.224 1.00 89.88 322 MET A C 1
ATOM 2558 O O . MET A 1 322 ? 12.001 4.480 -25.703 1.00 89.88 322 MET A O 1
ATOM 2562 N N . GLY A 1 323 ? 13.794 4.834 -27.010 1.00 87.81 323 GLY A N 1
ATOM 2563 C CA . GLY A 1 323 ? 13.520 6.247 -27.239 1.00 87.81 323 GLY A CA 1
ATOM 2564 C C . GLY A 1 323 ? 12.183 6.484 -27.939 1.00 87.81 323 GLY A C 1
ATOM 2565 O O . GLY A 1 323 ? 11.440 7.359 -27.509 1.00 87.81 323 GLY A O 1
ATOM 2566 N N . GLN A 1 324 ? 11.798 5.642 -28.905 1.00 88.75 324 GLN A N 1
ATOM 2567 C CA . GLN A 1 324 ? 10.482 5.709 -29.568 1.00 88.75 324 GLN A CA 1
ATOM 2568 C C . GLN A 1 324 ? 9.292 5.539 -28.611 1.00 88.75 324 GLN A C 1
ATOM 2570 O O . GLN A 1 324 ? 8.200 6.022 -28.899 1.00 88.75 324 GLN A O 1
ATOM 2575 N N . GLN A 1 325 ? 9.473 4.838 -27.487 1.00 89.75 325 GLN A N 1
ATOM 2576 C CA . GLN A 1 325 ? 8.426 4.669 -26.471 1.00 89.75 325 GLN A CA 1
ATOM 2577 C C . GLN A 1 325 ? 8.380 5.830 -25.472 1.00 89.75 325 GLN A C 1
ATOM 2579 O O . GLN A 1 325 ? 7.346 6.067 -24.852 1.00 89.75 325 GLN A O 1
ATOM 2584 N N . LEU A 1 326 ? 9.489 6.550 -25.298 1.00 84.00 326 LEU A N 1
ATOM 2585 C CA . LEU A 1 326 ? 9.602 7.633 -24.320 1.00 84.00 326 LEU A CA 1
ATOM 2586 C C . LEU A 1 326 ? 9.336 9.008 -24.931 1.00 84.00 326 LEU A C 1
ATOM 2588 O O . LEU A 1 326 ? 8.744 9.865 -24.268 1.00 84.00 326 LEU A O 1
ATOM 2592 N N . VAL A 1 327 ? 9.769 9.209 -26.176 1.00 83.06 327 VAL A N 1
ATOM 2593 C CA . VAL A 1 327 ? 9.799 10.497 -26.866 1.00 83.06 327 VAL A CA 1
ATOM 2594 C C . VAL A 1 327 ? 9.134 10.356 -28.244 1.00 83.06 327 VAL A C 1
ATOM 2596 O O . VAL A 1 327 ? 9.566 9.534 -29.057 1.00 83.06 327 VAL A O 1
ATOM 2599 N N . PRO A 1 328 ? 8.096 11.157 -28.546 1.00 76.25 328 PRO A N 1
ATOM 2600 C CA . PRO A 1 328 ? 7.487 11.183 -29.872 1.00 76.25 328 PRO A CA 1
ATOM 2601 C C . PRO A 1 328 ? 8.513 11.514 -30.963 1.00 76.25 328 PRO A C 1
ATOM 2603 O O . PRO A 1 328 ? 9.323 12.422 -30.792 1.00 76.25 328 PRO A O 1
ATOM 2606 N N . ASN A 1 329 ? 8.449 10.810 -32.097 1.00 75.75 329 ASN A N 1
ATOM 2607 C CA . ASN A 1 329 ? 9.335 10.999 -33.257 1.00 75.75 329 ASN A CA 1
ATOM 2608 C C . ASN A 1 329 ? 10.837 10.803 -32.972 1.00 75.75 329 ASN A C 1
ATOM 2610 O O . ASN A 1 329 ? 11.679 11.305 -33.718 1.00 75.75 329 ASN A O 1
ATOM 2614 N N . TYR A 1 330 ? 11.187 10.072 -31.911 1.00 81.44 330 TYR A N 1
ATOM 2615 C CA . TYR A 1 330 ? 12.576 9.734 -31.627 1.00 81.44 330 TYR A CA 1
ATOM 2616 C C . TYR A 1 330 ? 13.162 8.813 -32.700 1.00 81.44 330 TYR A C 1
ATOM 2618 O O . TYR A 1 330 ? 12.554 7.806 -33.067 1.00 81.44 330 TYR A O 1
ATOM 2626 N N . SER A 1 331 ? 14.378 9.125 -33.144 1.00 80.00 331 SER A N 1
ATOM 2627 C CA . SER A 1 331 ? 15.193 8.219 -33.946 1.00 80.00 331 SER A CA 1
ATOM 2628 C C . SER A 1 331 ? 16.642 8.282 -33.499 1.00 80.00 331 SER A C 1
ATOM 2630 O O . SER A 1 331 ? 17.254 9.353 -33.476 1.00 80.00 331 SER A O 1
ATOM 2632 N N . VAL A 1 332 ? 17.220 7.118 -33.215 1.00 80.00 332 VAL A N 1
ATOM 2633 C CA . VAL A 1 332 ? 18.634 6.991 -32.849 1.00 80.00 332 VAL A CA 1
ATOM 2634 C C . VAL A 1 332 ? 19.564 7.483 -33.968 1.00 80.00 332 VAL A C 1
ATOM 2636 O O . VAL A 1 332 ? 20.685 7.898 -33.696 1.00 80.00 332 VAL A O 1
ATOM 2639 N N . ALA A 1 333 ? 19.094 7.485 -35.224 1.00 74.50 333 ALA A N 1
ATOM 2640 C CA . ALA A 1 333 ? 19.848 7.945 -36.392 1.00 74.50 333 ALA A CA 1
ATOM 2641 C C . ALA A 1 333 ? 20.162 9.452 -36.365 1.00 74.50 333 ALA A C 1
ATOM 2643 O O . ALA A 1 333 ? 21.053 9.900 -37.083 1.00 74.50 333 ALA A O 1
ATOM 2644 N N . GLN A 1 334 ? 19.458 10.225 -35.533 1.00 70.19 334 GLN A N 1
ATOM 2645 C CA . GLN A 1 334 ? 19.722 11.650 -35.319 1.00 70.19 334 GLN A CA 1
ATOM 2646 C C . GLN A 1 334 ? 20.908 11.904 -34.371 1.00 70.19 334 GLN A C 1
ATOM 2648 O O . GLN A 1 334 ? 21.304 13.054 -34.197 1.00 70.19 334 GLN A O 1
ATOM 2653 N N . TYR A 1 335 ? 21.485 10.853 -33.775 1.00 65.81 335 TYR A N 1
ATOM 2654 C CA . TYR A 1 335 ? 22.566 10.938 -32.795 1.00 65.81 335 TYR A CA 1
ATOM 2655 C C . TYR A 1 335 ? 23.786 10.122 -33.238 1.00 65.81 335 TYR A C 1
ATOM 2657 O O . TYR A 1 335 ? 23.671 9.020 -33.783 1.00 65.81 335 TYR A O 1
ATOM 2665 N N . SER A 1 336 ? 24.987 10.648 -32.996 1.00 59.66 336 SER A N 1
ATOM 2666 C CA . SER A 1 336 ? 26.226 9.928 -33.299 1.00 59.66 336 SER A CA 1
ATOM 2667 C C . SER A 1 336 ? 26.485 8.796 -32.290 1.00 59.66 336 SER A C 1
ATOM 2669 O O . SER A 1 336 ? 26.013 8.824 -31.154 1.00 59.66 336 SER A O 1
ATOM 2671 N N . ALA A 1 337 ? 27.291 7.793 -32.669 1.00 58.28 337 ALA A N 1
ATOM 2672 C CA . ALA A 1 337 ? 27.632 6.662 -31.790 1.00 58.28 337 ALA A CA 1
ATOM 2673 C C . ALA A 1 337 ? 28.229 7.102 -30.437 1.00 58.28 337 ALA A C 1
ATOM 2675 O O . ALA A 1 337 ? 28.004 6.452 -29.420 1.00 58.28 337 ALA A O 1
ATOM 2676 N N . ALA A 1 338 ? 28.985 8.205 -30.447 1.00 55.78 338 ALA A N 1
ATOM 2677 C CA . ALA A 1 338 ? 29.666 8.762 -29.283 1.00 55.78 338 ALA A CA 1
ATOM 2678 C C . ALA A 1 338 ? 28.708 9.464 -28.300 1.00 55.78 338 ALA A C 1
ATOM 2680 O O . ALA A 1 338 ? 29.000 9.548 -27.109 1.00 55.78 338 ALA A O 1
ATOM 2681 N N . GLU A 1 339 ? 27.551 9.939 -28.768 1.00 57.97 339 GLU A N 1
ATOM 2682 C CA . GLU A 1 339 ? 26.553 10.631 -27.939 1.00 57.97 339 GLU A CA 1
ATOM 2683 C C . GLU A 1 339 ? 25.587 9.660 -27.244 1.00 57.97 339 GLU A C 1
ATOM 2685 O O . GLU A 1 339 ? 25.064 9.973 -26.172 1.00 57.97 339 GLU A O 1
ATOM 2690 N N . LEU A 1 340 ? 25.403 8.457 -27.801 1.00 52.38 340 LEU A N 1
ATOM 2691 C CA . LEU A 1 340 ? 24.490 7.433 -27.274 1.00 52.38 340 LEU A CA 1
ATOM 2692 C C . LEU A 1 340 ? 24.902 6.889 -25.897 1.00 52.38 340 LEU A C 1
ATOM 2694 O O . LEU A 1 340 ? 24.034 6.547 -25.099 1.00 52.38 340 LEU A O 1
ATOM 2698 N N . MET A 1 341 ? 26.202 6.851 -25.583 1.00 44.41 341 MET A N 1
ATOM 2699 C CA . MET A 1 341 ? 26.690 6.414 -24.265 1.00 44.41 341 MET A CA 1
ATOM 2700 C C . MET A 1 341 ? 26.595 7.497 -23.180 1.00 44.41 341 MET A C 1
ATOM 2702 O O . MET A 1 341 ? 26.499 7.155 -22.006 1.00 44.41 341 MET A O 1
ATOM 2706 N N . ASN A 1 342 ? 26.600 8.786 -23.540 1.00 43.97 342 ASN A N 1
ATOM 2707 C CA . ASN A 1 342 ? 26.724 9.877 -22.561 1.00 43.97 342 ASN A CA 1
ATOM 2708 C C . ASN A 1 342 ? 25.386 10.440 -22.055 1.00 43.97 342 ASN A C 1
ATOM 2710 O O . ASN A 1 342 ? 25.366 11.062 -20.997 1.00 43.97 342 ASN A O 1
ATOM 2714 N N . LYS A 1 343 ? 24.271 10.227 -22.771 1.00 40.84 343 LYS A N 1
ATOM 2715 C CA . LYS A 1 343 ? 22.949 10.772 -22.392 1.00 40.84 343 LYS A CA 1
ATOM 2716 C C . LYS A 1 343 ? 21.910 9.745 -21.947 1.00 40.84 343 LYS A C 1
ATOM 2718 O O . LYS A 1 343 ? 20.887 10.143 -21.419 1.00 40.84 343 LYS A O 1
ATOM 2723 N N . ALA A 1 344 ? 22.159 8.443 -22.090 1.00 36.16 344 ALA A N 1
ATOM 2724 C CA . ALA A 1 344 ? 21.265 7.416 -21.538 1.00 36.16 344 ALA A CA 1
ATOM 2725 C C . ALA A 1 344 ? 21.359 7.284 -19.995 1.00 36.16 344 ALA A C 1
ATOM 2727 O O . ALA A 1 344 ? 20.617 6.505 -19.402 1.00 36.16 344 ALA A O 1
ATOM 2728 N N . LEU A 1 345 ? 22.285 8.018 -19.359 1.00 35.16 345 LEU A N 1
ATOM 2729 C CA . LEU A 1 345 ? 22.584 7.999 -17.919 1.00 35.16 345 LEU A CA 1
ATOM 2730 C C . LEU A 1 345 ? 22.355 9.356 -17.216 1.00 35.16 345 LEU A C 1
ATOM 2732 O O . LEU A 1 345 ? 22.684 9.479 -16.036 1.00 35.16 345 LEU A O 1
ATOM 2736 N N . GLN A 1 346 ? 21.824 10.359 -17.924 1.00 33.16 346 GLN A N 1
ATOM 2737 C CA . GLN A 1 346 ? 21.352 11.636 -17.365 1.00 33.16 346 GLN A CA 1
ATOM 2738 C C . GLN A 1 346 ? 19.837 11.697 -17.500 1.00 33.16 346 GLN A C 1
ATOM 2740 O O . GLN A 1 346 ? 19.197 12.210 -16.556 1.00 33.16 346 GLN A O 1
#

Solvent-accessible surface area (backbone atoms only — not comparable to full-atom values): 19338 Å² total; per-residue (Å²): 59,39,38,60,26,74,22,33,46,101,76,35,73,85,68,66,80,52,63,51,46,47,38,41,46,57,25,45,60,61,34,40,92,79,50,80,65,46,64,51,78,68,33,22,67,71,48,50,46,52,48,54,50,52,26,49,77,70,74,55,59,55,61,41,43,37,39,41,39,42,23,43,58,39,80,93,75,68,44,10,27,39,40,22,28,34,78,88,34,71,86,53,59,61,72,25,44,64,34,79,42,38,32,72,60,54,28,64,64,45,44,86,59,60,31,46,32,37,36,42,49,39,33,58,60,91,77,68,97,63,49,26,40,55,46,28,41,56,41,36,43,77,37,51,29,43,29,29,39,27,32,62,48,76,62,54,70,63,57,51,25,53,30,39,33,36,23,34,47,33,38,52,72,34,33,32,55,64,57,11,51,53,46,10,28,46,55,35,63,75,48,36,71,69,49,76,42,91,96,71,44,76,42,69,48,93,57,36,76,33,64,43,79,51,62,56,97,66,75,51,58,86,33,92,72,65,66,51,75,68,55,39,52,52,43,49,54,55,53,55,57,27,44,39,65,48,74,78,82,56,95,85,53,91,77,76,67,49,68,60,48,51,29,50,55,49,40,53,75,76,36,98,66,86,84,89,83,78,68,89,89,74,47,61,67,59,53,52,44,51,46,51,50,52,36,36,72,45,60,78,33,84,61,44,71,52,80,77,61,90,88,52,91,52,71,63,61,52,53,27,58,46,38,48,54,76,36,88,92,47,58,54,86,84,52,56,82,80,53,61,74,69,58,82,81,112

Sequence (346 aa):
MLVSPRPEDDKAGYIDHRVSALPLVTALESLGELAELTVLSPPTLKAFEKELNRAQEKGTPYHVVHFDGHGVFRKDLGLGGLCFEDTQDHEKLEKRRSFIVYADELAKVIRNHRIPLFFLEACQTAKAEEDPTASVAARLLDVGVASVVAMSHSVLVETARRFVQGFYRELAVGARVGKAMLEGQRELKADSFRLNIFGAGRLELQDWFVPVLYQEKEDLQLLTSVPSREIEAIDREKQERRFGKLPPVPEHHFIGRSRELLKLERLLAQKSYAVLCGQGGEGKTTLAAELARWLIRTGRFLRAVFVCMEDVYDVRTVVDRMGQQLVPNYSVAQYSAAELMNKALQ

Secondary structure (DSSP, 8-state):
-EE-----BTTB----TTTTHHHHHHHHHTTGGG---PBPSS--HHHHHHHHHHHHHTT---SEEEEEEEEEEETTTTEEEEEEEPGGGTT-SS-PPEEEEEHHHHHHHHTTT--SEEEEEEEE-S--SS-HHHHHHHHHHHTT-SEEEEESS---HHHHHHHHHHHHHHHHTT-BHHHHHHHHHHHHHH--EEEEETTTEEEE---TTSEEEEE-SS--BS-S----HHHHHHHHHHHHHHTTTPPPPPTT---S-HHHHHHHHHHHHHSS-------TTSSHHHHHHHHHHHHHHTTS-S------STT--SHHHHHHHHHHHHSTT--GGGS-HHHHHHHTT-

pLDDT: mean 89.22, std 11.78, range [33.16, 98.12]

Radius of gyration: 21.94 Å; Cα contacts (8 Å, |Δi|>4): 573; chains: 1; bounding box: 54×53×66 Å